Protein AF-0000000075392741 (afdb_homodimer)

Nearest PDB structures (foldseek):
  7nli-assembly1_B  TM=8.226E-01  e=7.910E-03  Saccharomyces cerevisiae
  7nlg-assembly2_C-2  TM=8.269E-01  e=1.274E-02  Saccharomyces cerevisiae
  8rb3-assembly1_A  TM=7.320E-01  e=4.200E-02  Mus musculus
  8uyo-assembly1_1  TM=7.379E-01  e=6.922E-01  Homo sapiens
  8ty6-assembly1_F  TM=7.284E-01  e=4.560E-01  Human immunodeficiency virus 1

Sequence (194 aa):
MTWQMQPLNLHKEFEILRMKENEIIKGYSDKIMKLVNQLRLLEEDLSERRIVNKVLVSLPKKFEAKISSLEDSKDLSQLTIIELVNTFQAQEQRHFIMTWQMQPLNLHKEFEILRMKENEIIKGYSDKIMKLVNQLRLLEEDLSERRIVNKVLVSLPKKFEAKISSLEDSKDLSQLTIIELVNTFQAQEQRHFI

Radius of gyration: 18.11 Å; Cα contacts (8 Å, |Δi|>4): 146; chains: 2; bounding box: 30×62×47 Å

Secondary structure (DSSP, 8-state):
-TTTHHHHHHHHHHHH----TT--HHHHHHHHHHHHHHHHHTT----HHHHHHHHHHHS-GGGHHHHHHHHHHS-GGG--HHHHHHHHHHHHHHH--/-TTTHHHHHHHHHHHH----TT--HHHHHHHHHHHHHHHHHTT----HHHHHHHHHHHS-GGGHHHHHHHHHHS-GGG--HHHHHHHHHHHHHHH--

Organism: Theobroma cacao (NCBI:txid3641)

pLDDT: mean 89.0, std 12.39, range [34.84, 98.0]

Foldseek 3Di:
DCVVVVLVVLVVCLQVQADDPPDALVVSLVVNVVSQVVNVVVVDHDDQLNSLVSHLVRYDPVCVVVSVVCVVPDDSNPDGPVNVSVSRNVVVVVVVD/DCVVVVLVVLVVCLVVQADDPPDALVVSLVVNVVSQVVNVVVVDHDDQLNSLVSSLVRYDPVCVVVSVVCVVPDDSNPDGPVNVSVSRNVVVVVVVD

Solvent-accessible surface area (backbone atoms only — not comparable to full-atom values): 11231 Å² total; per-residue (Å²): 127,71,64,57,60,45,59,56,51,50,50,39,50,60,59,68,52,61,51,56,88,87,55,54,62,66,62,48,50,50,54,51,49,51,53,50,52,56,40,39,74,72,71,40,85,76,51,56,49,57,52,38,50,52,52,65,62,24,52,48,74,90,46,46,68,59,52,53,51,46,50,69,74,39,68,66,81,73,43,42,55,68,59,50,49,52,54,53,43,56,52,54,58,53,67,74,95,128,73,63,55,60,47,57,54,51,49,51,37,49,60,58,66,53,61,51,56,87,88,54,54,63,67,62,49,50,49,55,53,48,52,52,50,51,56,41,39,74,71,72,40,86,76,52,56,51,56,54,39,50,50,53,65,63,23,52,50,75,91,47,47,69,57,51,53,50,45,50,70,74,39,66,66,81,73,45,44,56,67,59,51,49,50,55,53,44,56,51,54,58,53,68,75,95

InterPro domains:
  IPR061502 Copia/RE1/RE2-like, N-terminal domain [PF14223] (6-94)

Structure (mmCIF, N/CA/C/O backbone):
data_AF-0000000075392741-model_v1
#
loop_
_entity.id
_entity.type
_entity.pdbx_description
1 polymer 'Uncharacterized protein'
#
loop_
_atom_site.group_PDB
_atom_site.id
_atom_site.type_symbol
_atom_site.label_atom_id
_atom_site.label_alt_id
_atom_site.label_comp_id
_atom_site.label_asym_id
_atom_site.label_entity_id
_atom_site.label_seq_id
_atom_site.pdbx_PDB_ins_code
_atom_site.Cartn_x
_atom_site.Cartn_y
_atom_site.Cartn_z
_atom_site.occupancy
_atom_site.B_iso_or_equiv
_atom_site.auth_seq_id
_atom_site.auth_comp_id
_atom_site.auth_asym_id
_atom_site.auth_atom_id
_atom_site.pdbx_PDB_model_num
ATOM 1 N N . MET A 1 1 ? -4.18 6.77 24.875 1 34.91 1 MET A N 1
ATOM 2 C CA . MET A 1 1 ? -3.48 7.754 24.062 1 34.91 1 MET A CA 1
ATOM 3 C C . MET A 1 1 ? -2.881 7.098 22.812 1 34.91 1 MET A C 1
ATOM 5 O O . MET A 1 1 ? -2.943 7.656 21.719 1 34.91 1 MET A O 1
ATOM 9 N N . THR A 1 2 ? -1.991 5.957 22.984 1 44.03 2 THR A N 1
ATOM 10 C CA . THR A 1 2 ? -0.989 5.277 22.172 1 44.03 2 THR A CA 1
ATOM 11 C C . THR A 1 2 ? -1.652 4.477 21.047 1 44.03 2 THR A C 1
ATOM 13 O O . THR A 1 2 ? -0.971 3.814 20.266 1 44.03 2 THR A O 1
ATOM 16 N N . TRP A 1 3 ? -2.926 4.375 21.359 1 45.44 3 TRP A N 1
ATOM 17 C CA . TRP A 1 3 ? -3.656 3.393 20.578 1 45.44 3 TRP A CA 1
ATOM 18 C C . TRP A 1 3 ? -3.709 3.809 19.109 1 45.44 3 TRP A C 1
ATOM 20 O O . TRP A 1 3 ? -3.568 2.971 18.219 1 45.44 3 TRP A O 1
ATOM 30 N N . GLN A 1 4 ? -3.887 5.18 18.906 1 53.72 4 GLN A N 1
ATOM 31 C CA . GLN A 1 4 ? -4.164 5.738 17.578 1 53.72 4 GLN A CA 1
ATOM 32 C C . GLN A 1 4 ? -2.963 5.574 16.656 1 53.72 4 GLN A C 1
ATOM 34 O O . GLN A 1 4 ? -3.127 5.352 15.453 1 53.72 4 GLN A O 1
ATOM 39 N N . MET A 1 5 ? -1.708 5.574 17.266 1 58.19 5 MET A N 1
ATOM 40 C CA . MET A 1 5 ? -0.459 5.422 16.531 1 58.19 5 MET A CA 1
ATOM 41 C C . MET A 1 5 ? -0.302 3.992 16.016 1 58.19 5 MET A C 1
ATOM 43 O O . MET A 1 5 ? 0.341 3.764 14.984 1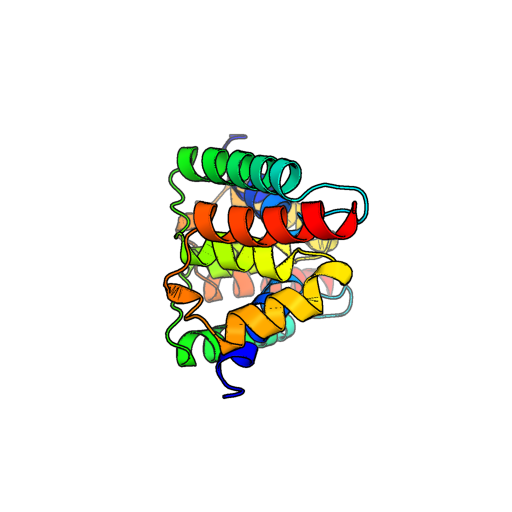 58.19 5 MET A O 1
ATOM 47 N N . GLN A 1 6 ? -1.239 3.229 16.578 1 76.56 6 GLN A N 1
ATOM 48 C CA . GLN A 1 6 ? -0.994 1.816 16.297 1 76.56 6 GLN A CA 1
ATOM 49 C C . GLN A 1 6 ? -1.58 1.409 14.953 1 76.56 6 GLN A C 1
ATOM 51 O O . GLN A 1 6 ? -0.929 0.711 14.172 1 76.56 6 GLN A O 1
ATOM 56 N N . PRO A 1 7 ? -2.705 2.115 14.68 1 83.06 7 PRO A N 1
ATOM 57 C CA . PRO A 1 7 ? -3.283 1.701 13.398 1 83.06 7 PRO A CA 1
ATOM 58 C C . PRO A 1 7 ? -2.48 2.201 12.203 1 83.06 7 PRO A C 1
ATOM 60 O O . PRO A 1 7 ? -2.256 1.451 11.25 1 83.06 7 PRO A O 1
ATOM 63 N N . LEU A 1 8 ? -1.938 3.418 12.375 1 88.56 8 LEU A N 1
ATOM 64 C CA . LEU A 1 8 ? -1.169 3.98 11.273 1 88.56 8 LEU A CA 1
ATOM 65 C C . LEU A 1 8 ? 0.141 3.225 11.078 1 88.56 8 LEU A C 1
ATOM 67 O O . LEU A 1 8 ? 0.605 3.053 9.953 1 88.56 8 LEU A O 1
ATOM 71 N N . ASN A 1 9 ? 0.732 2.803 12.164 1 90.81 9 ASN A N 1
ATOM 72 C CA . ASN A 1 9 ? 1.967 2.029 12.086 1 90.81 9 ASN A CA 1
ATOM 73 C C . ASN A 1 9 ? 1.749 0.693 11.383 1 90.81 9 ASN A C 1
ATOM 75 O O . ASN A 1 9 ? 2.605 0.243 10.617 1 90.81 9 ASN A O 1
ATOM 79 N N . LEU A 1 10 ? 0.637 0.101 11.641 1 92.19 10 LEU A N 1
ATOM 80 C CA . LEU A 1 10 ? 0.312 -1.16 10.977 1 92.19 10 LEU A CA 1
ATOM 81 C C . LEU A 1 10 ? 0.084 -0.952 9.484 1 92.19 10 LEU A C 1
ATOM 83 O O . LEU A 1 10 ? 0.49 -1.782 8.672 1 92.19 10 LEU A O 1
ATOM 87 N N . HIS A 1 11 ? -0.513 0.184 9.109 1 91.38 11 HIS A N 1
ATOM 88 C CA . HIS A 1 11 ? -0.707 0.514 7.699 1 91.38 11 HIS A CA 1
ATOM 89 C C . HIS A 1 11 ? 0.628 0.745 7 1 91.38 11 HIS A C 1
ATOM 91 O O . HIS A 1 11 ? 0.825 0.3 5.867 1 91.38 11 HIS A O 1
ATOM 97 N N . LYS A 1 12 ? 1.504 1.386 7.746 1 92.75 12 LYS A N 1
ATOM 98 C CA . LYS A 1 12 ? 2.842 1.608 7.207 1 92.75 12 LYS A CA 1
ATOM 99 C C . LYS A 1 12 ? 3.564 0.286 6.969 1 92.75 12 LYS A C 1
ATOM 101 O O . LYS A 1 12 ? 4.172 0.087 5.914 1 92.75 12 LYS A O 1
ATOM 106 N N . GLU A 1 13 ? 3.488 -0.578 7.91 1 94.25 13 GLU A N 1
ATOM 107 C CA . GLU A 1 13 ? 4.129 -1.886 7.789 1 94.25 13 GLU A CA 1
ATOM 108 C C . GLU A 1 13 ? 3.539 -2.686 6.633 1 94.25 13 GLU A C 1
ATOM 110 O O . GLU A 1 13 ? 4.273 -3.328 5.879 1 94.25 13 GLU A O 1
ATOM 115 N N . PHE A 1 14 ? 2.244 -2.621 6.512 1 94.19 14 PHE A N 1
ATOM 116 C CA . PHE A 1 14 ? 1.554 -3.316 5.43 1 94.19 14 PHE A CA 1
ATOM 117 C C . PHE A 1 14 ? 2.002 -2.787 4.074 1 94.19 14 PHE A C 1
ATOM 119 O O . PHE A 1 14 ? 2.279 -3.564 3.158 1 94.19 14 PHE A O 1
ATOM 126 N N . GLU A 1 15 ? 2.141 -1.536 3.971 1 91.81 15 GLU A N 1
ATOM 127 C CA . GLU A 1 15 ? 2.48 -0.891 2.705 1 91.81 15 GLU A CA 1
ATOM 128 C C . GLU A 1 15 ? 3.912 -1.212 2.289 1 91.81 15 GLU A C 1
ATOM 130 O O . GLU A 1 15 ? 4.184 -1.45 1.111 1 91.81 15 GLU A O 1
ATOM 135 N N . ILE A 1 16 ? 4.773 -1.218 3.27 1 93.56 16 ILE A N 1
ATOM 136 C CA . ILE A 1 16 ? 6.184 -1.32 2.912 1 93.56 16 ILE A CA 1
ATOM 137 C C . ILE A 1 16 ? 6.59 -2.789 2.832 1 93.56 16 ILE A C 1
ATOM 139 O O . ILE A 1 16 ? 7.672 -3.115 2.338 1 93.56 16 ILE A O 1
ATOM 143 N N . LEU A 1 17 ? 5.73 -3.656 3.373 1 95.69 17 LEU A N 1
ATOM 144 C CA . LEU A 1 17 ? 6.055 -5.078 3.391 1 95.69 17 LEU A CA 1
ATOM 145 C C . LEU A 1 17 ? 6.289 -5.602 1.978 1 95.69 17 LEU A C 1
ATOM 147 O O . LEU A 1 17 ? 5.488 -5.34 1.074 1 95.69 17 LEU A O 1
ATOM 151 N N . ARG A 1 18 ? 7.402 -6.281 1.753 1 96.69 18 ARG A N 1
ATOM 152 C CA . ARG A 1 18 ? 7.777 -6.918 0.495 1 96.69 18 ARG A CA 1
ATOM 153 C C . ARG A 1 18 ? 8.438 -8.273 0.743 1 96.69 18 ARG A C 1
ATOM 155 O O . ARG A 1 18 ? 9.148 -8.445 1.734 1 96.69 18 ARG A O 1
ATOM 162 N N . MET A 1 19 ? 8.312 -9.109 -0.213 1 97.5 19 MET A N 1
ATOM 163 C CA . MET A 1 19 ? 8.961 -10.414 -0.096 1 97.5 19 MET A CA 1
ATOM 164 C C . MET A 1 19 ? 10.445 -10.32 -0.455 1 97.5 19 MET A C 1
ATOM 166 O O . MET A 1 19 ? 10.805 -9.719 -1.464 1 97.5 19 MET A O 1
ATOM 170 N N . LYS A 1 20 ? 11.289 -10.969 0.372 1 96.69 20 LYS A N 1
ATOM 171 C CA . LYS A 1 20 ? 12.711 -11.078 0.05 1 96.69 20 LYS A CA 1
ATOM 172 C C . LYS A 1 20 ? 12.961 -12.188 -0.966 1 96.69 20 LYS A C 1
ATOM 174 O O . LYS A 1 20 ? 12.195 -13.148 -1.044 1 96.69 20 LYS A O 1
ATOM 179 N N . GLU A 1 21 ? 14.094 -12.023 -1.642 1 94.88 21 GLU A N 1
ATOM 180 C CA . GLU A 1 21 ? 14.445 -12.992 -2.68 1 94.88 21 GLU A CA 1
ATOM 181 C C . GLU A 1 21 ? 14.625 -14.391 -2.096 1 94.88 21 GLU A C 1
ATOM 183 O O . GLU A 1 21 ? 14.297 -15.383 -2.738 1 94.88 21 GLU A O 1
ATOM 188 N N . ASN A 1 22 ? 15.062 -14.438 -0.857 1 93.88 22 ASN A N 1
ATOM 189 C CA . ASN A 1 22 ? 15.406 -15.719 -0.248 1 93.88 22 ASN A CA 1
ATOM 190 C C . ASN A 1 22 ? 14.242 -16.281 0.572 1 93.88 22 ASN A C 1
ATOM 192 O O . ASN A 1 22 ? 14.391 -17.312 1.232 1 93.88 22 ASN A O 1
ATOM 196 N N . GLU A 1 23 ? 13.172 -15.711 0.524 1 96.25 23 GLU A N 1
ATOM 197 C CA . GLU A 1 23 ? 11.992 -16.156 1.259 1 96.25 23 GLU A CA 1
ATOM 198 C C . GLU A 1 23 ? 11.117 -17.062 0.401 1 96.25 23 GLU A C 1
ATOM 200 O O . GLU A 1 23 ? 11.18 -17.016 -0.83 1 96.25 23 GLU A O 1
ATOM 205 N N . ILE A 1 24 ? 10.43 -17.922 1.134 1 95.81 24 ILE A N 1
ATOM 206 C CA . ILE A 1 24 ? 9.453 -18.766 0.429 1 95.81 24 ILE A CA 1
ATOM 207 C C . ILE A 1 24 ? 8.062 -18.141 0.547 1 95.81 24 ILE A C 1
ATOM 209 O O . ILE A 1 24 ? 7.75 -17.5 1.549 1 95.81 24 ILE A O 1
ATOM 213 N N . ILE A 1 25 ? 7.188 -18.359 -0.328 1 97.44 25 ILE A N 1
ATOM 214 C CA . ILE A 1 25 ? 5.891 -17.703 -0.461 1 97.44 25 ILE A CA 1
ATOM 215 C C . ILE A 1 25 ? 5.039 -17.984 0.772 1 97.44 25 ILE A C 1
ATOM 217 O O . ILE A 1 25 ? 4.285 -17.125 1.228 1 97.44 25 ILE A O 1
ATOM 221 N N . LYS A 1 26 ? 5.062 -19.203 1.273 1 96.88 26 LYS A N 1
ATOM 222 C CA . LYS A 1 26 ? 4.27 -19.562 2.445 1 96.88 26 LYS A CA 1
ATOM 223 C C . LYS A 1 26 ? 4.648 -18.703 3.648 1 96.88 26 LYS A C 1
ATOM 225 O O . LYS A 1 26 ? 3.775 -18.172 4.344 1 96.88 26 LYS A O 1
ATOM 230 N N . GLY A 1 27 ? 5.922 -18.625 3.912 1 97.38 27 GLY A N 1
ATOM 231 C CA . GLY A 1 27 ? 6.383 -17.766 4.996 1 97.38 27 GLY A CA 1
ATOM 232 C C . GLY A 1 27 ? 5.98 -16.312 4.824 1 97.38 27 GLY A C 1
ATOM 233 O O . GLY A 1 27 ? 5.535 -15.672 5.777 1 97.38 27 GLY A O 1
ATOM 234 N N . TYR A 1 28 ? 6.168 -15.852 3.637 1 98 28 TYR A N 1
ATOM 235 C CA . TYR A 1 28 ? 5.809 -14.469 3.348 1 98 28 TYR A CA 1
ATOM 236 C C . TYR A 1 28 ? 4.312 -14.242 3.535 1 98 28 TYR A C 1
ATOM 238 O O . TYR A 1 28 ? 3.898 -13.234 4.102 1 98 28 TYR A O 1
ATOM 246 N N . SER A 1 29 ? 3.482 -15.18 3.004 1 98 29 SER A N 1
ATOM 247 C CA . SER A 1 29 ? 2.037 -15.078 3.172 1 98 29 SER A CA 1
ATOM 248 C C . SER A 1 29 ? 1.65 -15.062 4.648 1 98 29 SER A C 1
ATOM 250 O O . SER A 1 29 ? 0.711 -14.367 5.043 1 98 29 SER A O 1
ATOM 252 N N . ASP A 1 30 ? 2.357 -15.805 5.48 1 97.81 30 ASP A N 1
ATOM 253 C CA . ASP A 1 30 ? 2.105 -15.797 6.918 1 97.81 30 ASP A CA 1
ATOM 254 C C . ASP A 1 30 ? 2.361 -14.414 7.512 1 97.81 30 ASP A C 1
ATOM 256 O O . ASP A 1 30 ? 1.629 -13.969 8.398 1 97.81 30 ASP A O 1
ATOM 260 N N . LYS A 1 31 ? 3.406 -13.789 7.082 1 97.62 31 LYS A N 1
ATOM 261 C CA . LYS A 1 31 ? 3.725 -12.438 7.531 1 97.62 31 LYS A CA 1
ATOM 262 C C . LYS A 1 31 ? 2.613 -11.461 7.168 1 97.62 31 LYS A C 1
ATOM 264 O O . LYS A 1 31 ? 2.197 -10.648 7.996 1 97.62 31 LYS A O 1
ATOM 269 N N . ILE A 1 32 ? 2.135 -11.562 5.938 1 98 32 ILE A N 1
ATOM 270 C CA . ILE A 1 32 ? 1.061 -10.688 5.48 1 98 32 ILE A CA 1
ATOM 271 C C . ILE A 1 32 ? -0.194 -10.93 6.316 1 98 32 ILE A C 1
ATOM 273 O O . ILE A 1 32 ? -0.837 -9.977 6.77 1 98 32 ILE A O 1
ATOM 277 N N . MET A 1 33 ? -0.519 -12.141 6.527 1 97.25 33 MET A N 1
ATOM 278 C CA . MET A 1 33 ? -1.751 -12.477 7.234 1 97.25 33 MET A CA 1
ATOM 279 C C . MET A 1 33 ? -1.674 -12.055 8.695 1 97.25 33 MET A C 1
ATOM 281 O O . MET A 1 33 ? -2.682 -11.664 9.289 1 97.25 33 MET A O 1
ATOM 285 N N . LYS A 1 34 ? -0.481 -12.156 9.242 1 97.06 34 LYS A N 1
ATOM 286 C CA . LYS A 1 34 ? -0.301 -11.656 10.602 1 97.06 34 LYS A CA 1
ATOM 287 C C . LYS A 1 34 ? -0.655 -10.172 10.688 1 97.06 34 LYS A C 1
ATOM 289 O O . LYS A 1 34 ? -1.379 -9.75 11.594 1 97.06 34 LYS A O 1
ATOM 294 N N . LEU A 1 35 ? -0.153 -9.438 9.75 1 95.75 35 LEU A N 1
ATOM 295 C CA . LEU A 1 35 ? -0.443 -8.008 9.711 1 95.75 35 LEU A CA 1
ATOM 296 C C . LEU A 1 35 ? -1.923 -7.762 9.438 1 95.75 35 LEU A C 1
ATOM 298 O O . LEU A 1 35 ? -2.533 -6.883 10.047 1 95.75 35 LEU A O 1
ATOM 302 N N . VAL A 1 36 ? -2.496 -8.516 8.531 1 96 36 VAL A N 1
ATOM 303 C CA . VAL A 1 36 ? -3.908 -8.406 8.188 1 96 36 VAL A CA 1
ATOM 304 C C . VAL A 1 36 ? -4.766 -8.664 9.422 1 96 36 VAL A C 1
ATOM 306 O O . VAL A 1 36 ? -5.73 -7.945 9.688 1 96 36 VAL A O 1
ATOM 309 N N . ASN A 1 37 ? -4.43 -9.664 10.125 1 95.88 37 ASN A N 1
ATOM 310 C CA . ASN A 1 37 ? -5.168 -10 11.344 1 95.88 37 ASN A CA 1
ATOM 311 C C . ASN A 1 37 ? -5.062 -8.898 12.391 1 95.88 37 ASN A C 1
ATOM 313 O O . ASN A 1 37 ? -6.027 -8.625 13.109 1 95.88 37 ASN A O 1
ATOM 317 N N . GLN A 1 38 ? -3.91 -8.297 12.539 1 94.75 38 GLN A N 1
ATOM 318 C CA . GLN A 1 38 ? -3.742 -7.172 13.445 1 94.75 38 GLN A CA 1
ATOM 319 C C . GLN A 1 38 ? -4.602 -5.984 13.023 1 94.75 38 GLN A C 1
ATOM 321 O O . GLN A 1 38 ? -5.199 -5.309 13.867 1 94.75 38 GLN A O 1
ATOM 326 N N . LEU A 1 39 ? -4.641 -5.77 11.734 1 92.62 39 LEU A N 1
ATOM 327 C CA . LEU A 1 39 ? -5.469 -4.688 11.219 1 92.62 39 LEU A CA 1
ATOM 328 C C . LEU A 1 39 ? -6.949 -4.98 11.445 1 92.62 39 LEU A C 1
ATOM 330 O O . LEU A 1 39 ? -7.723 -4.074 11.75 1 92.62 39 LEU A O 1
ATOM 334 N N . ARG A 1 40 ? -7.344 -6.207 11.258 1 92.62 40 ARG A N 1
ATOM 335 C CA . ARG A 1 40 ? -8.727 -6.613 11.477 1 92.62 40 ARG A CA 1
ATOM 336 C C . ARG A 1 40 ? -9.133 -6.398 12.93 1 92.62 40 ARG A C 1
ATOM 338 O O . ARG A 1 40 ? -10.281 -6.039 13.219 1 92.62 40 ARG A O 1
ATOM 345 N N . LEU A 1 41 ? -8.242 -6.633 13.82 1 91 41 LEU A N 1
ATOM 346 C CA . LEU A 1 41 ? -8.5 -6.414 15.234 1 91 41 LEU A CA 1
ATOM 347 C C . LEU A 1 41 ? -8.805 -4.945 15.516 1 91 41 LEU A C 1
ATOM 349 O O . LEU A 1 41 ? -9.523 -4.625 16.469 1 91 41 LEU A O 1
ATOM 353 N N . LEU A 1 42 ? -8.266 -4.078 14.664 1 85.38 42 LEU A N 1
ATOM 354 C CA . LEU A 1 42 ? -8.508 -2.645 14.773 1 85.38 42 LEU A CA 1
ATOM 355 C C . LEU A 1 42 ? -9.742 -2.24 13.977 1 85.38 42 LEU A C 1
ATOM 357 O O . LEU A 1 42 ? -9.93 -1.06 13.672 1 85.38 42 LEU A O 1
ATOM 361 N N . GLU A 1 43 ? -10.484 -3.238 13.578 1 81.94 43 GLU A N 1
ATOM 362 C CA . GLU A 1 43 ? -11.766 -3.059 12.914 1 81.94 43 GLU A CA 1
ATOM 363 C C . GLU A 1 43 ? -11.578 -2.572 11.477 1 81.94 43 GLU A C 1
ATOM 365 O O . GLU A 1 43 ? -12.406 -1.822 10.961 1 81.94 43 GLU A O 1
ATOM 370 N N . GLU A 1 44 ? -10.461 -2.797 10.984 1 83.62 44 GLU A N 1
ATOM 371 C CA . GLU A 1 44 ? -10.234 -2.588 9.562 1 83.62 44 GLU A CA 1
ATOM 372 C C . GLU A 1 44 ? -10.406 -3.885 8.773 1 83.62 44 GLU A C 1
ATOM 374 O O . GLU A 1 44 ? -9.719 -4.875 9.039 1 83.62 44 GLU A O 1
ATOM 379 N N . ASP A 1 45 ? -11.438 -3.83 7.922 1 84.12 45 ASP A N 1
ATOM 380 C CA . ASP A 1 45 ? -11.656 -5.039 7.133 1 84.12 45 ASP A CA 1
ATOM 381 C C . ASP A 1 45 ? -11.008 -4.918 5.754 1 84.12 45 ASP A C 1
ATOM 383 O O . ASP A 1 45 ? -11.352 -4.027 4.977 1 84.12 45 ASP A O 1
ATOM 387 N N . LEU A 1 46 ? -9.992 -5.719 5.547 1 90.25 46 LEU A N 1
ATOM 388 C CA . LEU A 1 46 ? -9.344 -5.82 4.242 1 90.25 46 LEU A CA 1
ATOM 389 C C . LEU A 1 46 ? -10.016 -6.887 3.383 1 90.25 46 LEU A C 1
ATOM 391 O O . LEU A 1 46 ? -10.211 -8.023 3.83 1 90.25 46 LEU A O 1
ATOM 395 N N . SER A 1 47 ? -10.477 -6.5 2.244 1 90.62 47 SER A N 1
ATOM 396 C CA . SER A 1 47 ? -11.086 -7.465 1.334 1 90.62 47 SER A CA 1
ATOM 397 C C . SER A 1 47 ? -10.07 -8.484 0.843 1 90.62 47 SER A C 1
ATOM 399 O O . SER A 1 47 ? -8.859 -8.234 0.881 1 90.62 47 SER A O 1
ATOM 401 N N . GLU A 1 48 ? -10.586 -9.688 0.401 1 92.12 48 GLU A N 1
ATOM 402 C CA . GLU A 1 48 ? -9.734 -10.695 -0.223 1 92.12 48 GLU A CA 1
ATOM 403 C C . GLU A 1 48 ? -8.969 -10.109 -1.407 1 92.12 48 GLU A C 1
ATOM 405 O O . GLU A 1 48 ? -7.781 -10.391 -1.58 1 92.12 48 GLU A O 1
ATOM 410 N N . ARG A 1 49 ? -9.586 -9.258 -2.123 1 90.31 49 ARG A N 1
ATOM 411 C CA . ARG A 1 49 ? -8.984 -8.633 -3.297 1 90.31 49 ARG A CA 1
ATOM 412 C C . ARG A 1 49 ? -7.805 -7.746 -2.904 1 90.31 49 ARG A C 1
ATOM 414 O O . ARG A 1 49 ? -6.762 -7.766 -3.561 1 90.31 49 ARG A O 1
ATOM 421 N N . ARG A 1 50 ? -7.969 -6.996 -1.868 1 90.88 50 ARG A N 1
ATOM 422 C CA . ARG A 1 50 ? -6.91 -6.113 -1.389 1 90.88 50 ARG A CA 1
ATOM 423 C C . ARG A 1 50 ? -5.695 -6.914 -0.932 1 90.88 50 ARG A C 1
ATOM 425 O O . ARG A 1 50 ? -4.555 -6.527 -1.193 1 90.88 50 ARG A O 1
ATOM 432 N N . ILE A 1 51 ? -5.961 -7.992 -0.264 1 95.44 51 ILE A N 1
ATOM 433 C CA . ILE A 1 51 ? -4.879 -8.836 0.233 1 95.44 51 ILE A CA 1
ATOM 434 C C . ILE A 1 51 ? -4.148 -9.484 -0.941 1 95.44 51 ILE A C 1
ATOM 436 O O . ILE A 1 51 ? -2.918 -9.484 -0.993 1 95.44 51 ILE A O 1
ATOM 440 N N . VAL A 1 52 ? -4.879 -10.008 -1.913 1 95.38 52 VAL A N 1
ATOM 441 C CA . VAL A 1 52 ? -4.32 -10.648 -3.104 1 95.38 52 VAL A CA 1
ATOM 442 C C . VAL A 1 52 ? -3.471 -9.641 -3.875 1 95.38 52 VAL A C 1
ATOM 444 O O . VAL A 1 52 ? -2.336 -9.938 -4.254 1 95.38 52 VAL A O 1
ATOM 447 N N . ASN A 1 53 ? -3.992 -8.453 -4.031 1 93.19 53 ASN A N 1
ATOM 448 C CA . ASN A 1 53 ? -3.244 -7.406 -4.727 1 93.19 53 ASN A CA 1
ATOM 449 C C . ASN A 1 53 ? -1.941 -7.074 -4.004 1 93.19 53 ASN A C 1
ATOM 451 O O . ASN A 1 53 ? -0.9 -6.902 -4.641 1 93.19 53 ASN A O 1
ATOM 455 N N . LYS A 1 54 ? -2.01 -6.996 -2.711 1 95.62 54 LYS A N 1
ATOM 456 C CA . LYS A 1 54 ? -0.816 -6.723 -1.914 1 95.62 54 LYS A CA 1
ATOM 457 C C . LYS A 1 54 ? 0.259 -7.781 -2.156 1 95.62 54 LYS A C 1
ATOM 459 O O . LYS A 1 54 ? 1.433 -7.449 -2.334 1 95.62 54 LYS A O 1
ATOM 464 N N . VAL A 1 55 ? -0.158 -8.992 -2.145 1 97.12 55 VAL A N 1
ATOM 465 C CA . VAL A 1 55 ? 0.801 -10.07 -2.367 1 97.12 55 VAL A CA 1
ATOM 466 C C . VAL A 1 55 ? 1.397 -9.953 -3.768 1 97.12 55 VAL A C 1
ATOM 468 O O . VAL A 1 55 ? 2.619 -9.961 -3.932 1 97.12 55 VAL A O 1
ATOM 471 N N . LEU A 1 56 ? 0.608 -9.766 -4.766 1 95.88 56 LEU A N 1
ATOM 472 C CA . LEU A 1 56 ? 1.044 -9.727 -6.156 1 95.88 56 LEU A CA 1
ATOM 473 C C . LEU A 1 56 ? 2.014 -8.578 -6.395 1 95.88 56 LEU A C 1
ATOM 475 O O . LEU A 1 56 ? 3.014 -8.734 -7.102 1 95.88 56 LEU A O 1
ATOM 479 N N . VAL A 1 57 ? 1.812 -7.48 -5.777 1 94.81 57 VAL A N 1
ATOM 480 C CA . VAL A 1 57 ? 2.621 -6.297 -6.047 1 94.81 57 VAL A CA 1
ATOM 481 C C . VAL A 1 57 ? 3.889 -6.332 -5.195 1 94.81 57 VAL A C 1
ATOM 483 O O . VAL A 1 57 ? 4.816 -5.551 -5.422 1 94.81 57 VAL A O 1
ATOM 486 N N . SER A 1 58 ? 3.93 -7.23 -4.219 1 96.75 58 SER A N 1
ATOM 487 C CA . SER A 1 58 ? 5.055 -7.25 -3.289 1 96.75 58 SER A CA 1
ATOM 488 C C . SER A 1 58 ? 6 -8.406 -3.59 1 96.75 58 SER A C 1
ATOM 490 O O . SER A 1 58 ? 6.992 -8.602 -2.881 1 96.75 58 SER A O 1
ATOM 492 N N . LEU A 1 59 ? 5.789 -9.109 -4.625 1 96.38 59 LEU A N 1
ATOM 493 C CA . LEU A 1 59 ? 6.617 -10.258 -4.973 1 96.38 59 LEU A CA 1
ATOM 494 C C . LEU A 1 59 ? 7.836 -9.828 -5.781 1 96.38 59 LEU A C 1
ATOM 496 O O . LEU A 1 59 ? 7.758 -8.883 -6.574 1 96.38 59 LEU A O 1
ATOM 500 N N . PRO A 1 60 ? 8.938 -10.555 -5.602 1 95.88 60 PRO A N 1
ATOM 501 C CA . PRO A 1 60 ? 10.125 -10.242 -6.391 1 95.88 60 PRO A CA 1
ATOM 502 C C . PRO A 1 60 ? 9.984 -10.617 -7.863 1 95.88 60 PRO A C 1
ATOM 504 O O . PRO A 1 60 ? 8.992 -11.258 -8.242 1 95.88 60 PRO A O 1
ATOM 507 N N . LYS A 1 61 ? 10.984 -10.289 -8.641 1 94.12 61 LYS A N 1
ATOM 508 C CA . LYS A 1 61 ? 10.977 -10.391 -10.094 1 94.12 61 LYS A CA 1
ATOM 509 C C . LYS A 1 61 ? 10.844 -11.836 -10.547 1 94.12 61 LYS A C 1
ATOM 511 O O . LYS A 1 61 ? 10.273 -12.117 -11.602 1 94.12 61 LYS A O 1
ATOM 516 N N . LYS A 1 62 ? 11.344 -12.695 -9.742 1 91.44 62 LYS A N 1
ATOM 517 C CA . LYS A 1 62 ? 11.336 -14.102 -10.117 1 91.44 62 LYS A CA 1
ATOM 518 C C . LYS A 1 62 ? 9.906 -14.609 -10.312 1 91.44 62 LYS A C 1
ATOM 520 O O . LYS A 1 62 ? 9.695 -15.625 -10.977 1 91.44 62 LYS A O 1
ATOM 525 N N . PHE A 1 63 ? 8.938 -13.875 -9.805 1 93.88 63 PHE A N 1
ATOM 526 C CA . PHE A 1 63 ? 7.547 -14.305 -9.906 1 93.88 63 PHE A CA 1
ATOM 527 C C . PHE A 1 63 ? 6.836 -13.586 -11.047 1 93.88 63 PHE A C 1
ATOM 529 O O . PHE A 1 63 ? 5.664 -13.844 -11.32 1 93.88 63 PHE A O 1
ATOM 536 N N . GLU A 1 64 ? 7.473 -12.766 -11.75 1 92.69 64 GLU A N 1
ATOM 537 C CA . GLU A 1 64 ? 6.852 -11.875 -12.719 1 92.69 64 GLU A CA 1
ATOM 538 C C . GLU A 1 64 ? 6.172 -12.656 -13.836 1 92.69 64 GLU A C 1
ATOM 540 O O . GLU A 1 64 ? 5.055 -12.328 -14.242 1 92.69 64 GLU A O 1
ATOM 545 N N . ALA A 1 65 ? 6.875 -13.602 -14.391 1 92.38 65 ALA A N 1
ATOM 546 C CA . ALA A 1 65 ? 6.32 -14.406 -15.484 1 92.38 65 ALA A CA 1
ATOM 547 C C . ALA A 1 65 ? 5.047 -15.125 -15.047 1 92.38 65 ALA A C 1
ATOM 549 O O . ALA A 1 65 ? 4.062 -15.164 -15.789 1 92.38 65 ALA A O 1
ATOM 550 N N . LYS A 1 66 ? 5.086 -15.68 -13.852 1 93.31 66 LYS A N 1
ATOM 551 C CA . LYS A 1 66 ? 3.922 -16.391 -13.328 1 93.31 66 LYS A CA 1
ATOM 552 C C . LYS A 1 66 ? 2.764 -15.438 -13.07 1 93.31 66 LYS A C 1
ATOM 554 O O . LYS A 1 66 ? 1.604 -15.773 -13.305 1 93.31 66 LYS A O 1
ATOM 559 N N . ILE A 1 67 ? 3.004 -14.289 -12.539 1 93.56 67 ILE A N 1
ATOM 560 C CA . ILE A 1 67 ? 1.986 -13.266 -12.328 1 93.56 67 ILE A CA 1
ATOM 561 C C . ILE A 1 67 ? 1.341 -12.906 -13.664 1 93.56 67 ILE A C 1
ATOM 563 O O . ILE A 1 67 ? 0.114 -12.844 -13.773 1 93.56 67 ILE A O 1
ATOM 567 N N . SER A 1 68 ? 2.148 -12.734 -14.68 1 90.88 68 SER A N 1
ATOM 568 C CA . SER A 1 68 ? 1.646 -12.422 -16.016 1 90.88 68 SER A CA 1
ATOM 569 C C . SER A 1 68 ? 0.727 -13.516 -16.531 1 90.88 68 SER A C 1
ATOM 571 O O . SER A 1 68 ? -0.325 -13.234 -17.109 1 90.88 68 SER A O 1
ATOM 573 N N . SER A 1 69 ? 1.113 -14.734 -16.359 1 90.38 69 SER A N 1
ATOM 574 C CA . SER A 1 69 ? 0.312 -15.875 -16.797 1 90.38 69 SER A CA 1
ATOM 575 C C . SER A 1 69 ? -1.02 -15.93 -16.062 1 90.38 69 SER A C 1
ATOM 577 O O . SER A 1 69 ? -2.055 -16.234 -16.656 1 90.38 69 SER A O 1
ATOM 579 N N . LEU A 1 70 ? -0.986 -15.656 -14.719 1 89.5 70 LEU A N 1
ATOM 580 C CA . LEU A 1 70 ? -2.193 -15.648 -13.906 1 89.5 70 LEU A CA 1
ATOM 581 C C . LEU A 1 70 ? -3.162 -14.57 -14.383 1 89.5 70 LEU A C 1
ATOM 583 O O . LEU A 1 70 ? -4.371 -14.797 -14.445 1 89.5 70 LEU A O 1
ATOM 587 N N . GLU A 1 71 ? -2.732 -13.461 -14.68 1 84.56 71 GLU A N 1
ATOM 588 C CA . GLU A 1 71 ? -3.537 -12.344 -15.18 1 84.56 71 GLU A CA 1
ATOM 589 C C . GLU A 1 71 ? -4.234 -12.711 -16.484 1 84.56 71 GLU A C 1
ATOM 591 O O . GLU A 1 71 ? -5.371 -12.289 -16.719 1 84.56 71 GLU A O 1
ATOM 596 N N . ASP A 1 72 ? -3.549 -13.469 -17.281 1 84.56 72 ASP A N 1
ATOM 597 C CA . ASP A 1 72 ? -4.078 -13.852 -18.578 1 84.56 72 ASP A CA 1
ATOM 598 C C . ASP A 1 72 ? -5.133 -14.945 -18.453 1 84.56 72 ASP A C 1
ATOM 600 O O . ASP A 1 72 ? -6.059 -15.031 -19.266 1 84.56 72 ASP A O 1
ATOM 604 N N . SER A 1 73 ? -5.016 -15.758 -17.469 1 79.5 73 SER A N 1
ATOM 605 C CA . SER A 1 73 ? -5.805 -16.984 -17.406 1 79.5 73 SER A CA 1
ATOM 606 C C . SER A 1 73 ? -6.992 -16.828 -16.453 1 79.5 73 SER A C 1
ATOM 608 O O . SER A 1 73 ? -8 -17.516 -16.594 1 79.5 73 SER A O 1
ATOM 610 N N . LYS A 1 74 ? -6.73 -16.109 -15.406 1 74.94 74 LYS A N 1
ATOM 611 C CA . LYS A 1 74 ? -7.75 -16.047 -14.359 1 74.94 74 LYS A CA 1
ATOM 612 C C . LYS A 1 74 ? -8.141 -14.609 -14.062 1 74.94 74 LYS A C 1
ATOM 614 O O . LYS A 1 74 ? -7.355 -13.688 -14.273 1 74.94 74 LYS A O 1
ATOM 619 N N . ASP A 1 75 ? -9.383 -14.578 -13.727 1 79.81 75 ASP A N 1
ATOM 620 C CA . ASP A 1 75 ? -9.836 -13.32 -13.133 1 79.81 75 ASP A CA 1
ATOM 621 C C . ASP A 1 75 ? -9.281 -13.141 -11.727 1 79.81 75 ASP A C 1
ATOM 623 O O . ASP A 1 75 ? -9.719 -13.805 -10.781 1 79.81 75 ASP A O 1
ATOM 627 N N . LEU A 1 76 ? -8.367 -12.344 -11.531 1 83 76 LEU A N 1
ATOM 628 C CA . LEU A 1 76 ? -7.684 -12.109 -10.258 1 83 76 LEU A CA 1
ATOM 629 C C . LEU A 1 76 ? -8.68 -11.688 -9.18 1 83 76 LEU A C 1
ATOM 631 O O . LEU A 1 76 ? -8.398 -11.82 -7.988 1 83 76 LEU A O 1
ATOM 635 N N . SER A 1 77 ? -9.797 -11.148 -9.648 1 80.69 77 SER A N 1
ATOM 636 C CA . SER A 1 77 ? -10.773 -10.633 -8.688 1 80.69 77 SER A CA 1
ATOM 637 C C . SER A 1 77 ? -11.445 -11.766 -7.922 1 80.69 77 SER A C 1
ATOM 639 O O . SER A 1 77 ? -12.047 -11.539 -6.871 1 80.69 77 SER A O 1
ATOM 641 N N . GLN A 1 78 ? -11.273 -12.938 -8.391 1 86.19 78 GLN A N 1
ATOM 642 C CA . GLN A 1 78 ? -11.945 -14.078 -7.762 1 86.19 78 GLN A CA 1
ATOM 643 C C . GLN A 1 78 ? -10.945 -14.961 -7.02 1 86.19 78 GLN A C 1
ATOM 645 O O . GLN A 1 78 ? -11.336 -15.922 -6.355 1 86.19 78 GLN A O 1
ATOM 650 N N . LEU A 1 79 ? -9.734 -14.562 -7.055 1 90.94 79 LEU A N 1
ATOM 651 C CA . LEU A 1 79 ? -8.695 -15.367 -6.43 1 90.94 79 LEU A CA 1
ATOM 652 C C . LEU A 1 79 ? -8.641 -15.109 -4.926 1 90.94 79 LEU A C 1
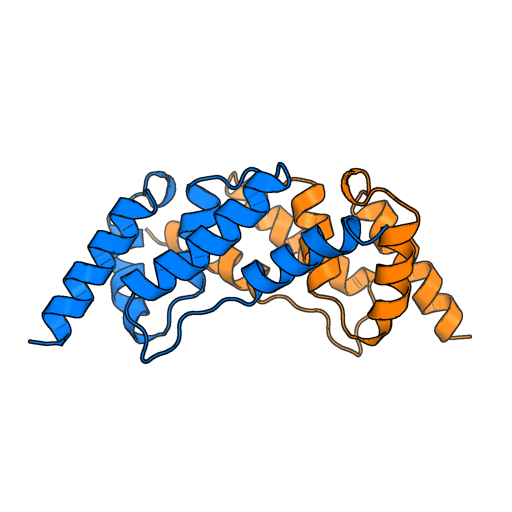ATOM 654 O O . LEU A 1 79 ? -8.758 -13.969 -4.484 1 90.94 79 LEU A O 1
ATOM 658 N N . THR A 1 80 ? -8.562 -16.234 -4.195 1 94.75 80 THR A N 1
ATOM 659 C CA . THR A 1 80 ? -8.344 -16.109 -2.76 1 94.75 80 THR A CA 1
ATOM 660 C C . THR A 1 80 ? -6.855 -16.156 -2.43 1 94.75 80 THR A C 1
ATOM 662 O O . THR A 1 80 ? -6.051 -16.609 -3.24 1 94.75 80 THR A O 1
ATOM 665 N N . ILE A 1 81 ? -6.547 -15.695 -1.278 1 96.38 81 ILE A N 1
ATOM 666 C CA . ILE A 1 81 ? -5.16 -15.703 -0.836 1 96.38 81 ILE A CA 1
ATOM 667 C C . ILE A 1 81 ? -4.656 -17.141 -0.759 1 96.38 81 ILE A C 1
ATOM 669 O O . ILE A 1 81 ? -3.504 -17.422 -1.1 1 96.38 81 ILE A O 1
ATOM 673 N N . ILE A 1 82 ? -5.504 -18.047 -0.331 1 96.56 82 ILE A N 1
ATOM 674 C CA . ILE A 1 82 ? -5.121 -19.453 -0.219 1 96.56 82 ILE A CA 1
ATOM 675 C C . ILE A 1 82 ? -4.801 -20.016 -1.604 1 96.56 82 ILE A C 1
ATOM 677 O O . ILE A 1 82 ? -3.766 -20.656 -1.796 1 96.56 82 ILE A O 1
ATOM 681 N N . GLU A 1 83 ? -5.648 -19.75 -2.592 1 95.56 83 GLU A N 1
ATOM 682 C CA . GLU A 1 83 ? -5.426 -20.203 -3.961 1 95.56 83 GLU A CA 1
ATOM 683 C C . GLU A 1 83 ? -4.145 -19.625 -4.539 1 95.56 83 GLU A C 1
ATOM 685 O O . GLU A 1 83 ? -3.381 -20.312 -5.211 1 95.56 83 GLU A O 1
ATOM 690 N N . LEU A 1 84 ? -3.932 -18.344 -4.27 1 96.75 84 LEU A N 1
ATOM 691 C CA . LEU A 1 84 ? -2.756 -17.641 -4.777 1 96.75 84 LEU A CA 1
ATOM 692 C C . LEU A 1 84 ? -1.476 -18.25 -4.219 1 96.75 84 LEU A C 1
ATOM 694 O O . LEU A 1 84 ? -0.545 -18.547 -4.969 1 96.75 84 LEU A O 1
ATOM 698 N N . VAL A 1 85 ? -1.427 -18.438 -2.947 1 96.81 85 VAL A N 1
ATOM 699 C CA . VAL A 1 85 ? -0.264 -19 -2.27 1 96.81 85 VAL A CA 1
ATOM 700 C C . VAL A 1 85 ? 0.021 -20.406 -2.809 1 96.81 85 VAL A C 1
ATOM 702 O O . VAL A 1 85 ? 1.172 -20.734 -3.092 1 96.81 85 VAL A O 1
ATOM 705 N N . ASN A 1 86 ? -1.019 -21.156 -2.971 1 96.31 86 ASN A N 1
ATOM 706 C CA . ASN A 1 86 ? -0.849 -22.5 -3.508 1 96.31 86 ASN A CA 1
ATOM 707 C C . ASN A 1 86 ? -0.26 -22.469 -4.914 1 96.31 86 ASN A C 1
ATOM 709 O O . ASN A 1 86 ? 0.574 -23.312 -5.262 1 96.31 86 ASN A O 1
ATOM 713 N N . THR A 1 87 ? -0.7 -21.562 -5.676 1 94.94 87 THR A N 1
ATOM 714 C CA . THR A 1 87 ? -0.213 -21.406 -7.043 1 94.94 87 THR A CA 1
ATOM 715 C C . THR A 1 87 ? 1.288 -21.141 -7.055 1 94.94 87 THR A C 1
ATOM 717 O O . THR A 1 87 ? 2.039 -21.797 -7.77 1 94.94 87 THR A O 1
ATOM 720 N N . PHE A 1 88 ? 1.751 -20.188 -6.215 1 96.06 88 PHE A N 1
ATOM 721 C CA . PHE A 1 88 ? 3.156 -19.797 -6.215 1 96.06 88 PHE A CA 1
ATOM 722 C C . PHE A 1 88 ? 4.008 -20.844 -5.504 1 96.06 88 PHE A C 1
ATOM 724 O O . PHE A 1 88 ? 5.168 -21.062 -5.855 1 96.06 88 PHE A O 1
ATOM 731 N N . GLN A 1 89 ? 3.402 -21.531 -4.527 1 95.38 89 GLN A N 1
ATOM 732 C CA . GLN A 1 89 ? 4.113 -22.609 -3.846 1 95.38 89 GLN A CA 1
ATOM 733 C C . GLN A 1 89 ? 4.438 -23.75 -4.805 1 95.38 89 GLN A C 1
ATOM 735 O O . GLN A 1 89 ? 5.527 -24.328 -4.75 1 95.38 89 GLN A O 1
ATOM 740 N N . ALA A 1 90 ? 3.457 -24.125 -5.613 1 93.38 90 ALA A N 1
ATOM 741 C CA . ALA A 1 90 ? 3.678 -25.156 -6.629 1 93.38 90 ALA A CA 1
ATOM 742 C C . ALA A 1 90 ? 4.828 -24.766 -7.555 1 93.38 90 ALA A C 1
ATOM 744 O O . ALA A 1 90 ? 5.652 -25.609 -7.918 1 93.38 90 ALA A O 1
ATOM 745 N N . GLN A 1 91 ? 4.887 -23.516 -7.906 1 90.69 91 GLN A N 1
ATOM 746 C CA . GLN A 1 91 ? 5.961 -23.031 -8.758 1 90.69 91 GLN A CA 1
ATOM 747 C C . GLN A 1 91 ? 7.309 -23.094 -8.047 1 90.69 91 GLN A C 1
ATOM 749 O O . GLN A 1 91 ? 8.32 -23.453 -8.648 1 90.69 91 GLN A O 1
ATOM 754 N N . GLU A 1 92 ? 7.383 -22.719 -6.793 1 91.44 92 GLU A N 1
ATOM 755 C CA . GLU A 1 92 ? 8.602 -22.75 -5.988 1 91.44 92 GLU A CA 1
ATOM 756 C C . GLU A 1 92 ? 9.141 -24.172 -5.871 1 91.44 92 GLU A C 1
ATOM 758 O O . GLU A 1 92 ? 10.352 -24.391 -5.848 1 91.44 92 GLU A O 1
ATOM 763 N N . GLN A 1 93 ? 8.266 -25.078 -5.727 1 88.75 93 GLN A N 1
ATOM 764 C CA . GLN A 1 93 ? 8.656 -26.484 -5.59 1 88.75 93 GLN A CA 1
ATOM 765 C C . GLN A 1 93 ? 9.219 -27.016 -6.902 1 88.75 93 GLN A C 1
ATOM 767 O O . GLN A 1 93 ? 10.062 -27.922 -6.898 1 88.75 9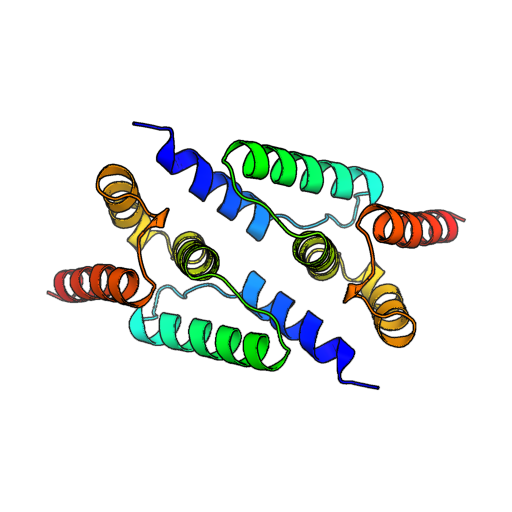3 GLN A O 1
ATOM 772 N N . ARG A 1 94 ? 8.758 -26.516 -8.016 1 84.31 94 ARG A N 1
ATOM 773 C CA . ARG A 1 94 ? 9.234 -26.953 -9.32 1 84.31 94 ARG A CA 1
ATOM 774 C C . ARG A 1 94 ? 10.641 -26.422 -9.594 1 84.31 94 ARG A C 1
ATOM 776 O O . ARG A 1 94 ? 11.43 -27.062 -10.281 1 84.31 94 ARG A O 1
ATOM 783 N N . HIS A 1 95 ? 10.891 -25.172 -9.102 1 73.75 95 HIS A N 1
ATOM 784 C CA . HIS A 1 95 ? 12.211 -24.594 -9.336 1 73.75 95 HIS A CA 1
ATOM 785 C C . HIS A 1 95 ? 13.273 -25.281 -8.477 1 73.75 95 HIS A C 1
ATOM 787 O O . HIS A 1 95 ? 14.461 -25.266 -8.82 1 73.75 95 HIS A O 1
ATOM 793 N N . PHE A 1 96 ? 12.914 -25.844 -7.371 1 62.19 96 PHE A N 1
ATOM 794 C CA . PHE A 1 96 ? 13.859 -26.594 -6.57 1 62.19 96 PHE A CA 1
ATOM 795 C C . PHE A 1 96 ? 14.195 -27.922 -7.242 1 62.19 96 PHE A C 1
ATOM 797 O O . PHE A 1 96 ? 15.25 -28.5 -6.992 1 62.19 96 PHE A O 1
ATOM 804 N N . ILE A 1 97 ? 13.406 -28.234 -8.195 1 49.12 97 ILE A N 1
ATOM 805 C CA . ILE A 1 97 ? 13.789 -29.5 -8.836 1 49.12 97 ILE A CA 1
ATOM 806 C C . ILE A 1 97 ? 14.672 -29.203 -10.047 1 49.12 97 ILE A C 1
ATOM 808 O O . ILE A 1 97 ? 14.367 -28.312 -10.852 1 49.12 97 ILE A O 1
ATOM 812 N N . MET B 1 1 ? -7.168 -8.25 -23.922 1 34.84 1 MET B N 1
ATOM 813 C CA . MET B 1 1 ? -6.23 -9.078 -23.172 1 34.84 1 MET B CA 1
ATOM 814 C C . MET B 1 1 ? -5.566 -8.281 -22.047 1 34.84 1 MET B C 1
ATOM 816 O O . MET B 1 1 ? -5.348 -8.797 -20.953 1 34.84 1 MET B O 1
ATOM 820 N N . THR B 1 2 ? -4.977 -6.961 -22.344 1 44.84 2 THR B N 1
ATOM 821 C CA . THR B 1 2 ? -3.979 -6.094 -21.734 1 44.84 2 THR B CA 1
ATOM 822 C C . THR B 1 2 ? -4.543 -5.406 -20.484 1 44.84 2 THR B C 1
ATOM 824 O O . THR B 1 2 ? -3.877 -4.566 -19.875 1 44.84 2 THR B O 1
ATOM 827 N N . TRP B 1 3 ? -5.836 -5.559 -20.516 1 46.81 3 TRP B N 1
ATOM 828 C CA . TRP B 1 3 ? -6.582 -4.734 -19.578 1 46.81 3 TRP B CA 1
ATOM 829 C C . TRP B 1 3 ? -6.242 -5.113 -18.141 1 46.81 3 TRP B C 1
ATOM 831 O O . TRP B 1 3 ? -6.117 -4.242 -17.266 1 46.81 3 TRP B O 1
ATOM 841 N N . GLN B 1 4 ? -6.078 -6.473 -17.938 1 54.25 4 GLN B N 1
ATOM 842 C CA . GLN B 1 4 ? -5.938 -7.027 -16.594 1 54.25 4 GLN B CA 1
ATOM 843 C C . GLN B 1 4 ? -4.633 -6.578 -15.953 1 54.25 4 GLN B C 1
ATOM 845 O O . GLN B 1 4 ? -4.582 -6.355 -14.742 1 54.25 4 GLN B O 1
ATOM 850 N N . MET B 1 5 ? -3.57 -6.305 -16.812 1 59.22 5 MET B N 1
ATOM 851 C CA . MET B 1 5 ? -2.268 -5.832 -16.359 1 59.22 5 MET B CA 1
ATOM 852 C C . MET B 1 5 ? -2.348 -4.383 -15.898 1 59.22 5 MET B C 1
ATOM 854 O O . MET B 1 5 ? -1.575 -3.959 -15.031 1 59.22 5 MET B O 1
ATOM 858 N N . GLN B 1 6 ? -3.539 -3.924 -16.25 1 78.31 6 GLN B N 1
ATOM 859 C CA . GLN B 1 6 ? -3.598 -2.488 -16 1 78.31 6 GLN B CA 1
ATOM 860 C C . GLN B 1 6 ? -3.998 -2.203 -14.555 1 78.31 6 GLN B C 1
ATOM 862 O O . GLN B 1 6 ? -3.4 -1.351 -13.891 1 78.31 6 GLN B O 1
ATOM 867 N N . PRO B 1 7 ? -4.859 -3.16 -14.094 1 83.19 7 PRO B N 1
ATOM 868 C CA . PRO B 1 7 ? -5.266 -2.875 -12.719 1 83.19 7 PRO B CA 1
ATOM 869 C C . PRO B 1 7 ? -4.152 -3.145 -11.703 1 83.19 7 PRO B C 1
ATOM 871 O O . PRO B 1 7 ? -3.932 -2.342 -10.797 1 83.19 7 PRO B O 1
ATOM 874 N N . LEU B 1 8 ? -3.375 -4.195 -12.016 1 88.69 8 LEU B N 1
ATOM 875 C CA . LEU B 1 8 ? -2.297 -4.535 -11.094 1 88.69 8 LEU B CA 1
ATOM 876 C C . LEU B 1 8 ? -1.192 -3.484 -11.141 1 88.69 8 LEU B C 1
ATOM 878 O O . LEU B 1 8 ? -0.572 -3.186 -10.117 1 88.69 8 LEU B O 1
ATOM 882 N N . ASN B 1 9 ? -0.947 -2.959 -12.32 1 90.88 9 ASN B N 1
ATOM 883 C CA . ASN B 1 9 ? 0.056 -1.908 -12.461 1 90.88 9 ASN B CA 1
ATOM 884 C C . ASN B 1 9 ? -0.335 -0.651 -11.688 1 90.88 9 ASN B C 1
ATOM 886 O O . ASN B 1 9 ? 0.519 0.009 -11.094 1 90.88 9 ASN B O 1
ATOM 890 N N . LEU B 1 10 ? -1.591 -0.346 -11.703 1 92.31 10 LEU B N 1
ATOM 891 C CA . LEU B 1 10 ? -2.074 0.812 -10.953 1 92.31 10 LEU B CA 1
ATOM 892 C C . LEU B 1 10 ? -1.948 0.586 -9.453 1 92.31 10 LEU B C 1
ATOM 894 O O . LEU B 1 10 ? -1.597 1.505 -8.711 1 92.31 10 LEU B O 1
ATOM 898 N N . HIS B 1 11 ? -2.176 -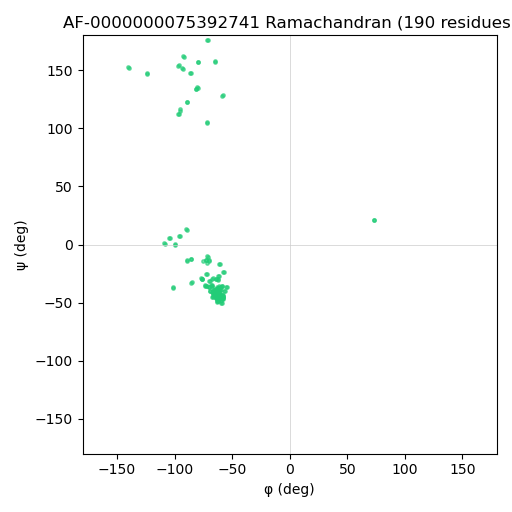0.649 -9 1 91.44 11 HIS B N 1
ATOM 899 C CA . HIS B 1 11 ? -2.01 -0.985 -7.59 1 91.44 11 HIS B CA 1
ATOM 900 C C . HIS B 1 11 ? -0.549 -0.875 -7.164 1 91.44 11 HIS B C 1
ATOM 902 O O . HIS B 1 11 ? -0.249 -0.368 -6.082 1 91.44 11 HIS B O 1
ATOM 908 N N . LYS B 1 12 ? 0.293 -1.305 -8.086 1 92.75 12 LYS B N 1
ATOM 909 C CA . LYS B 1 12 ? 1.724 -1.191 -7.816 1 92.75 12 LYS B CA 1
ATOM 910 C C . LYS B 1 12 ? 2.146 0.269 -7.691 1 92.75 12 LYS B C 1
ATOM 912 O O . LYS B 1 12 ? 2.885 0.631 -6.773 1 92.75 12 LYS B O 1
ATOM 917 N N . GLU B 1 13 ? 1.689 1.079 -8.578 1 94.31 13 GLU B N 1
ATOM 918 C CA . GLU B 1 13 ? 2.01 2.504 -8.562 1 94.31 13 GLU B CA 1
ATOM 919 C C . GLU B 1 13 ? 1.484 3.166 -7.289 1 94.31 13 GLU B C 1
ATOM 921 O O . GLU B 1 13 ? 2.176 3.984 -6.68 1 94.31 13 GLU B O 1
ATOM 926 N N . PHE B 1 14 ? 0.294 2.781 -6.91 1 94.12 14 PHE B N 1
ATOM 927 C CA . PHE B 1 14 ? -0.317 3.318 -5.699 1 94.12 14 PHE B CA 1
ATOM 928 C C . PHE B 1 14 ? 0.499 2.945 -4.469 1 94.12 14 PHE B C 1
ATOM 930 O O . PHE B 1 14 ? 0.756 3.789 -3.607 1 94.12 14 PHE B O 1
ATOM 937 N N . GLU B 1 15 ? 0.942 1.781 -4.43 1 91.75 15 GLU B N 1
ATOM 938 C CA . GLU B 1 15 ? 1.663 1.267 -3.27 1 91.75 15 GLU B CA 1
ATOM 939 C C . GLU B 1 15 ? 3.031 1.931 -3.131 1 91.75 15 GLU B C 1
ATOM 941 O O . GLU B 1 15 ? 3.461 2.254 -2.021 1 91.75 15 GLU B O 1
ATOM 946 N N . ILE B 1 16 ? 3.656 2.119 -4.258 1 93.56 16 ILE B N 1
ATOM 947 C CA . ILE B 1 16 ? 5.043 2.562 -4.176 1 93.56 16 ILE B CA 1
ATOM 948 C C . ILE B 1 16 ? 5.094 4.09 -4.145 1 93.56 16 ILE B C 1
ATOM 950 O O . ILE B 1 16 ? 6.141 4.676 -3.857 1 93.56 16 ILE B O 1
ATOM 954 N N . LEU B 1 17 ? 3.959 4.715 -4.473 1 95.75 17 LEU B N 1
ATOM 955 C CA . LEU B 1 17 ? 3.922 6.172 -4.52 1 95.75 17 LEU B CA 1
ATOM 956 C C . LEU B 1 17 ? 4.293 6.77 -3.17 1 95.75 17 LEU B C 1
ATOM 958 O O . LEU B 1 17 ? 3.775 6.348 -2.133 1 95.75 17 LEU B O 1
ATOM 962 N N . ARG B 1 18 ? 5.254 7.703 -3.148 1 96.69 18 ARG B N 1
ATOM 963 C CA . ARG B 1 18 ? 5.703 8.445 -1.975 1 96.69 18 ARG B CA 1
ATOM 964 C C . ARG B 1 18 ? 5.957 9.914 -2.318 1 96.69 18 ARG B C 1
ATOM 966 O O . ARG B 1 18 ? 6.414 10.227 -3.418 1 96.69 18 ARG B O 1
ATOM 973 N N . MET B 1 19 ? 5.801 10.719 -1.337 1 97.5 19 MET B N 1
ATOM 974 C CA . MET B 1 19 ? 6.082 12.133 -1.551 1 97.5 19 MET B CA 1
ATOM 975 C C . MET B 1 19 ? 7.582 12.406 -1.494 1 97.5 19 MET B C 1
ATOM 977 O O . MET B 1 19 ? 8.273 11.922 -0.592 1 97.5 19 MET B O 1
ATOM 981 N N . LYS B 1 20 ? 8.07 13.203 -2.459 1 96.75 20 LYS B N 1
ATOM 982 C CA . LYS B 1 20 ? 9.453 13.648 -2.424 1 96.75 20 LYS B CA 1
ATOM 983 C C . LYS B 1 20 ? 9.633 14.812 -1.449 1 96.75 20 LYS B C 1
ATOM 985 O O . LYS B 1 20 ? 8.695 15.57 -1.198 1 96.75 20 LYS B O 1
ATOM 990 N N . GLU B 1 21 ? 10.891 14.938 -1.006 1 94.88 21 GLU B N 1
ATOM 991 C CA . GLU B 1 21 ? 11.195 15.977 -0.032 1 94.88 21 GLU B CA 1
ATOM 992 C C . GLU B 1 21 ? 10.93 17.359 -0.606 1 94.88 21 GLU B C 1
ATOM 994 O O . GLU B 1 21 ? 10.508 18.266 0.116 1 94.88 21 GLU B O 1
ATOM 999 N N . ASN B 1 22 ? 11.086 17.484 -1.896 1 94 22 ASN B N 1
ATOM 1000 C CA . ASN B 1 22 ? 10.992 18.797 -2.527 1 94 22 ASN B CA 1
ATOM 1001 C C . ASN B 1 22 ? 9.602 19.047 -3.096 1 94 22 ASN B C 1
ATOM 1003 O O . ASN B 1 22 ? 9.367 20.062 -3.74 1 94 22 ASN B O 1
ATOM 1007 N N . GLU B 1 23 ? 8.719 18.234 -2.865 1 96.25 23 GLU B N 1
ATOM 1008 C CA . GLU B 1 23 ? 7.348 18.359 -3.348 1 96.25 23 GLU B CA 1
ATOM 1009 C C . GLU B 1 23 ? 6.465 19.062 -2.316 1 96.25 23 GLU B C 1
ATOM 1011 O O . GLU B 1 23 ? 6.773 19.047 -1.123 1 96.25 23 GLU B O 1
ATOM 1016 N N . ILE B 1 24 ? 5.473 19.719 -2.875 1 95.88 24 ILE B N 1
ATOM 1017 C CA . ILE B 1 24 ? 4.484 20.312 -1.977 1 95.88 24 ILE B CA 1
ATOM 1018 C C . ILE B 1 24 ? 3.287 19.375 -1.837 1 95.88 24 ILE B C 1
ATOM 1020 O O . ILE B 1 24 ? 2.945 18.641 -2.771 1 95.88 24 ILE B O 1
ATOM 1024 N N . ILE B 1 25 ? 2.561 19.406 -0.803 1 97.44 25 ILE B N 1
ATOM 1025 C CA . ILE B 1 25 ? 1.511 18.469 -0.436 1 97.44 25 ILE B CA 1
ATOM 1026 C C . ILE B 1 25 ? 0.39 18.516 -1.473 1 97.44 25 ILE B C 1
ATOM 1028 O O . ILE B 1 25 ? -0.208 17.484 -1.795 1 97.44 25 ILE B O 1
ATOM 1032 N N . LYS B 1 26 ? 0.027 19.672 -1.937 1 96.88 26 LYS B N 1
ATOM 1033 C CA . LYS B 1 26 ? -1.04 19.812 -2.926 1 96.88 26 LYS B CA 1
ATOM 1034 C C . LYS B 1 26 ? -0.703 19.031 -4.199 1 96.88 26 LYS B C 1
ATOM 1036 O O . LYS B 1 26 ? -1.544 18.312 -4.73 1 96.88 26 LYS B O 1
ATOM 1041 N N . GLY B 1 27 ? 0.476 19.25 -4.703 1 97.38 27 GLY B N 1
ATOM 1042 C CA . GLY B 1 27 ? 0.913 18.516 -5.875 1 97.38 27 GLY B CA 1
ATOM 1043 C C . GLY B 1 27 ? 0.908 17.016 -5.664 1 97.38 27 GLY B C 1
ATOM 1044 O O . GLY B 1 27 ? 0.451 16.266 -6.527 1 97.38 27 GLY B O 1
ATOM 1045 N N . TYR B 1 28 ? 1.423 16.641 -4.551 1 98 28 TYR B N 1
ATOM 1046 C CA . TYR B 1 28 ? 1.464 15.211 -4.23 1 98 28 TYR B CA 1
ATOM 1047 C C . TYR B 1 28 ? 0.057 14.633 -4.133 1 98 28 TYR B C 1
ATOM 1049 O O . TYR B 1 28 ? -0.207 13.539 -4.633 1 98 28 TYR B O 1
ATOM 1057 N N . SER B 1 29 ? -0.843 15.359 -3.424 1 98 29 SER B N 1
ATOM 1058 C CA . SER B 1 29 ? -2.229 14.914 -3.311 1 98 29 SER B CA 1
ATOM 1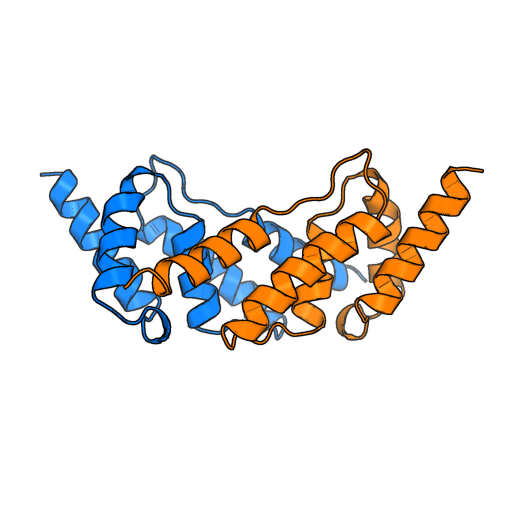059 C C . SER B 1 29 ? -2.879 14.781 -4.684 1 98 29 SER B C 1
ATOM 1061 O O . SER B 1 29 ? -3.688 13.875 -4.906 1 98 29 SER B O 1
ATOM 1063 N N . ASP B 1 30 ? -2.545 15.641 -5.621 1 97.81 30 ASP B N 1
ATOM 1064 C CA . ASP B 1 30 ? -3.061 15.539 -6.984 1 97.81 30 ASP B CA 1
ATOM 1065 C C . ASP B 1 30 ? -2.604 14.242 -7.648 1 97.81 30 ASP B C 1
ATOM 1067 O O . ASP B 1 30 ? -3.367 13.617 -8.383 1 97.81 30 ASP B O 1
ATOM 1071 N N . LYS B 1 31 ? -1.386 13.898 -7.453 1 97.69 31 LYS B N 1
ATOM 1072 C CA . LYS B 1 31 ? -0.85 12.648 -7.988 1 97.69 31 LYS B CA 1
ATOM 1073 C C . LYS B 1 31 ? -1.607 11.445 -7.438 1 97.69 31 LYS B C 1
ATOM 1075 O O . LYS B 1 31 ? -1.969 10.539 -8.188 1 97.69 31 LYS B O 1
ATOM 1080 N N . ILE B 1 32 ? -1.854 11.461 -6.125 1 98 32 ILE B N 1
ATOM 1081 C CA . ILE B 1 32 ? -2.58 10.367 -5.484 1 98 32 ILE B CA 1
ATOM 1082 C C . ILE B 1 32 ? -3.994 10.281 -6.059 1 98 32 ILE B C 1
ATOM 1084 O O . ILE B 1 32 ? -4.469 9.195 -6.395 1 98 32 ILE B O 1
ATOM 1088 N N . MET B 1 33 ? -4.625 11.375 -6.184 1 97.31 33 MET B N 1
ATOM 1089 C CA . MET B 1 33 ? -6.016 11.391 -6.629 1 97.31 33 MET B CA 1
ATOM 1090 C C . MET B 1 33 ? -6.121 10.961 -8.086 1 97.31 33 MET B C 1
ATOM 1092 O O . MET B 1 33 ? -7.102 10.32 -8.484 1 97.31 33 MET B O 1
ATOM 1096 N N . LYS B 1 34 ? -5.113 11.344 -8.844 1 97.12 34 LYS B N 1
ATOM 1097 C CA . LYS B 1 34 ? -5.082 10.859 -10.219 1 97.12 34 LYS B CA 1
ATOM 1098 C C . LYS B 1 34 ? -5.082 9.328 -10.266 1 97.12 34 LYS B C 1
ATOM 1100 O O . LYS B 1 34 ? -5.848 8.727 -11.023 1 97.12 34 LYS B O 1
ATOM 1105 N N . LEU B 1 35 ? -4.254 8.766 -9.477 1 95.75 35 LEU B N 1
ATOM 1106 C CA . LEU B 1 35 ? -4.18 7.309 -9.414 1 95.75 35 LEU B CA 1
ATOM 1107 C C . LEU B 1 35 ? -5.477 6.723 -8.867 1 95.75 35 LEU B C 1
ATOM 1109 O O . LEU B 1 35 ? -5.965 5.707 -9.367 1 95.75 35 LEU B O 1
ATOM 1113 N N . VAL B 1 36 ? -6.031 7.344 -7.844 1 96 36 VAL B N 1
ATOM 1114 C CA . VAL B 1 36 ? -7.285 6.906 -7.238 1 96 36 VAL B CA 1
ATOM 1115 C C . VAL B 1 36 ? -8.398 6.926 -8.281 1 96 36 VAL B C 1
ATOM 1117 O O . VAL B 1 36 ? -9.195 5.988 -8.367 1 96 36 VAL B O 1
ATOM 1120 N N . ASN B 1 37 ? -8.453 7.953 -9.016 1 95.94 37 ASN B N 1
ATOM 1121 C CA . ASN B 1 37 ? -9.469 8.078 -10.055 1 95.94 37 ASN B CA 1
ATOM 1122 C C . ASN B 1 37 ? -9.312 7.008 -11.125 1 95.94 37 ASN B C 1
ATOM 1124 O O . ASN B 1 37 ? -10.297 6.492 -11.648 1 95.94 37 ASN B O 1
ATOM 1128 N N . GLN B 1 38 ? -8.094 6.691 -11.5 1 94.75 38 GLN B N 1
ATOM 1129 C CA . GLN B 1 38 ? -7.84 5.617 -12.461 1 94.75 38 GLN B CA 1
ATOM 1130 C C . GLN B 1 38 ? -8.289 4.27 -11.906 1 94.75 38 GLN B C 1
ATOM 1132 O O . GLN B 1 38 ? -8.859 3.455 -12.633 1 94.75 38 GLN B O 1
ATOM 1137 N N . LEU B 1 39 ? -8.039 4.082 -10.648 1 92.75 39 LEU B N 1
ATOM 1138 C CA . LEU B 1 39 ? -8.469 2.846 -10.008 1 92.75 39 LEU B CA 1
ATOM 1139 C C . LEU B 1 39 ? -9.992 2.77 -9.938 1 92.75 39 LEU B C 1
ATOM 1141 O O . LEU B 1 39 ? -10.57 1.697 -10.117 1 92.75 39 LEU B O 1
ATOM 1145 N N . ARG B 1 40 ? -10.617 3.875 -9.633 1 92.62 40 ARG B N 1
ATOM 1146 C CA . ARG B 1 40 ? -12.07 3.934 -9.578 1 92.62 40 ARG B CA 1
ATOM 1147 C C . ARG B 1 40 ? -12.688 3.596 -10.93 1 92.62 40 ARG B C 1
ATOM 1149 O O . ARG B 1 40 ? -13.75 2.971 -11 1 92.62 40 ARG B O 1
ATOM 1156 N N . LEU B 1 41 ? -12.062 4.008 -11.977 1 91.06 41 LEU B N 1
ATOM 1157 C CA . LEU B 1 41 ? -12.531 3.699 -13.32 1 91.06 41 LEU B CA 1
ATOM 1158 C C . LEU B 1 41 ? -12.523 2.193 -13.57 1 91.06 41 LEU B C 1
ATOM 1160 O O . LEU B 1 41 ? -13.312 1.688 -14.375 1 91.06 41 LEU B O 1
ATOM 1164 N N . LEU B 1 42 ? -11.641 1.498 -12.859 1 85.44 42 LEU B N 1
ATOM 1165 C CA . LEU B 1 42 ? -11.555 0.045 -12.953 1 85.44 42 LEU B CA 1
ATOM 1166 C C . LEU B 1 42 ? -12.477 -0.619 -11.93 1 85.44 42 LEU B C 1
ATOM 1168 O O . LEU B 1 42 ? -12.305 -1.797 -11.609 1 85.44 42 LEU B O 1
ATOM 1172 N N . GLU B 1 43 ? -13.336 0.175 -11.383 1 81.81 43 GLU B N 1
ATOM 1173 C CA . GLU B 1 43 ? -14.391 -0.285 -10.484 1 81.81 43 GLU B CA 1
ATOM 1174 C C . GLU B 1 43 ? -13.82 -0.67 -9.117 1 81.81 43 GLU B C 1
ATOM 1176 O O . GLU B 1 43 ? -14.336 -1.574 -8.461 1 81.81 43 GLU B O 1
ATOM 1181 N N . GLU B 1 44 ? -12.719 -0.167 -8.852 1 83.44 44 GLU B N 1
ATOM 1182 C CA . GLU B 1 44 ? -12.18 -0.277 -7.496 1 83.44 44 GLU B CA 1
ATOM 1183 C C . GLU B 1 44 ? -12.508 0.963 -6.672 1 83.44 44 GLU B C 1
ATOM 1185 O O . GLU B 1 44 ? -12.164 2.082 -7.055 1 83.44 44 GLU B O 1
ATOM 1190 N N . ASP B 1 45 ? -13.297 0.688 -5.637 1 84.06 45 ASP B N 1
ATOM 1191 C CA . ASP B 1 45 ? -13.641 1.828 -4.793 1 84.06 45 ASP B CA 1
ATOM 1192 C C . ASP B 1 45 ? -12.734 1.898 -3.566 1 84.06 45 ASP B C 1
ATOM 1194 O O . ASP B 1 45 ? -12.711 0.972 -2.752 1 84.06 45 ASP B O 1
ATOM 1198 N N . LEU B 1 46 ? -11.922 2.918 -3.531 1 90.31 46 LEU B N 1
ATOM 1199 C CA . LEU B 1 46 ? -11.078 3.201 -2.375 1 90.31 46 LEU B CA 1
ATOM 1200 C C . LEU B 1 46 ? -11.805 4.098 -1.38 1 90.31 46 LEU B C 1
ATOM 1202 O O . LEU B 1 46 ? -12.336 5.145 -1.756 1 90.31 46 LEU B O 1
ATOM 1206 N N . SER B 1 47 ? -11.938 3.648 -0.189 1 90.62 47 SER B N 1
ATOM 1207 C CA . SER B 1 47 ? -12.57 4.461 0.844 1 90.62 47 SER B CA 1
ATOM 1208 C C . SER B 1 47 ? -11.75 5.703 1.152 1 90.62 47 SER B C 1
ATOM 1210 O O . SER B 1 47 ? -10.547 5.746 0.877 1 90.62 47 SER B O 1
ATOM 1212 N N . GLU B 1 48 ? -12.438 6.742 1.724 1 92 48 GLU B N 1
ATOM 1213 C CA . GLU B 1 48 ? -11.742 7.934 2.193 1 92 48 GLU B CA 1
ATOM 1214 C C . GLU B 1 48 ? -10.648 7.578 3.189 1 92 48 GLU B C 1
ATOM 1216 O O . GLU B 1 48 ? -9.547 8.133 3.135 1 92 48 GLU B O 1
ATOM 1221 N N . ARG B 1 49 ? -10.891 6.625 3.99 1 90.19 49 ARG B N 1
ATOM 1222 C CA . ARG B 1 49 ? -9.945 6.191 5.012 1 90.19 49 ARG B CA 1
ATOM 1223 C C . ARG B 1 49 ? -8.688 5.605 4.375 1 90.19 49 ARG B C 1
ATOM 1225 O O . ARG B 1 49 ? -7.57 5.883 4.82 1 90.19 49 ARG B O 1
ATOM 1232 N N . ARG B 1 50 ? -8.867 4.816 3.373 1 90.81 50 ARG B N 1
ATOM 1233 C CA . ARG B 1 50 ? -7.746 4.199 2.676 1 90.81 50 ARG B CA 1
ATOM 1234 C C . ARG B 1 50 ? -6.867 5.258 2.012 1 90.81 50 ARG B C 1
ATOM 1236 O O . ARG B 1 50 ? -5.641 5.16 2.041 1 90.81 50 ARG B O 1
ATOM 1243 N N . ILE B 1 51 ? -7.508 6.219 1.43 1 95.38 51 ILE B N 1
ATOM 1244 C CA . ILE B 1 51 ? -6.777 7.285 0.754 1 95.38 51 ILE B CA 1
ATOM 1245 C C . ILE B 1 51 ? -6.008 8.109 1.78 1 95.38 51 ILE B C 1
ATOM 1247 O O . ILE B 1 51 ? -4.824 8.406 1.593 1 95.38 51 ILE B O 1
ATOM 1251 N N . VAL B 1 52 ? -6.629 8.477 2.891 1 95.31 52 VAL B N 1
ATOM 1252 C CA . VAL B 1 52 ? -6.02 9.25 3.965 1 95.31 52 VAL B CA 1
ATOM 1253 C C . VAL B 1 52 ? -4.824 8.492 4.535 1 95.31 52 VAL B C 1
ATOM 1255 O O . VAL B 1 52 ? -3.742 9.062 4.699 1 95.31 52 VAL B O 1
ATOM 1258 N N . ASN B 1 53 ? -5.004 7.215 4.75 1 93.12 53 ASN B N 1
ATOM 1259 C CA . ASN B 1 53 ? -3.912 6.395 5.262 1 93.12 53 ASN B CA 1
ATOM 1260 C C . ASN B 1 53 ? -2.73 6.371 4.293 1 93.12 53 ASN B C 1
ATOM 1262 O O . ASN B 1 53 ? -1.577 6.461 4.715 1 93.12 53 ASN B O 1
ATOM 1266 N N . LYS B 1 54 ? -3.031 6.254 3.041 1 95.56 54 LYS B N 1
ATOM 1267 C CA . LYS B 1 54 ? -1.983 6.258 2.023 1 95.56 54 LYS B CA 1
ATOM 1268 C C . LYS B 1 54 ? -1.167 7.547 2.08 1 95.56 54 LYS B C 1
ATOM 1270 O O . LYS B 1 54 ? 0.064 7.512 2.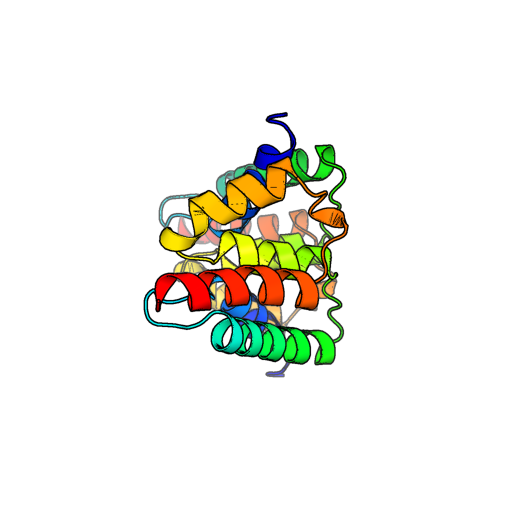018 1 95.56 54 LYS B O 1
ATOM 1275 N N . VAL B 1 55 ? -1.857 8.633 2.172 1 97.12 55 VAL B N 1
ATOM 1276 C CA . VAL B 1 55 ? -1.161 9.914 2.232 1 97.12 55 VAL B CA 1
ATOM 1277 C C . VAL B 1 55 ? -0.296 9.969 3.49 1 97.12 55 VAL B C 1
ATOM 1279 O O . VAL B 1 55 ? 0.897 10.273 3.416 1 97.12 55 VAL B O 1
ATOM 1282 N N . LEU B 1 56 ? -0.809 9.617 4.625 1 95.81 56 LEU B N 1
ATOM 1283 C CA . LEU B 1 56 ? -0.118 9.727 5.902 1 95.81 56 LEU B CA 1
ATOM 1284 C C . LEU B 1 56 ? 1.128 8.844 5.922 1 95.81 56 LEU B C 1
ATOM 1286 O O . LEU B 1 56 ? 2.178 9.258 6.422 1 95.81 56 LEU B O 1
ATOM 1290 N N . VAL B 1 57 ? 1.077 7.723 5.332 1 94.75 57 VAL B N 1
ATOM 1291 C CA . VAL B 1 57 ? 2.182 6.77 5.414 1 94.75 57 VAL B CA 1
ATOM 1292 C C . VAL B 1 57 ? 3.217 7.086 4.34 1 94.75 57 VAL B C 1
ATOM 1294 O O . VAL B 1 57 ? 4.332 6.559 4.367 1 94.75 57 VAL B O 1
ATOM 1297 N N . SER B 1 58 ? 2.85 7.938 3.395 1 96.75 58 SER B N 1
ATOM 1298 C CA . SER B 1 58 ? 3.738 8.203 2.268 1 96.75 58 SER B CA 1
ATOM 1299 C C . SER B 1 58 ? 4.426 9.562 2.412 1 96.75 58 SER B C 1
ATOM 1301 O O . SER B 1 58 ? 5.191 9.969 1.537 1 96.75 58 SER B O 1
ATOM 1303 N N . LEU B 1 59 ? 4.246 10.219 3.484 1 96.38 59 LEU B N 1
ATOM 1304 C CA . LEU B 1 59 ? 4.824 11.539 3.695 1 96.38 59 LEU B CA 1
ATOM 1305 C C . LEU B 1 59 ? 6.242 11.43 4.246 1 96.38 59 LEU B C 1
ATOM 1307 O O . LEU B 1 59 ? 6.547 10.516 5.016 1 96.38 59 LEU B O 1
ATOM 1311 N N . PRO B 1 60 ? 7.082 12.406 3.873 1 95.88 60 PRO B N 1
ATOM 1312 C CA . PRO B 1 60 ? 8.445 12.398 4.41 1 95.88 60 PRO B CA 1
ATOM 1313 C C . PRO B 1 60 ? 8.492 12.773 5.891 1 95.88 60 PRO B C 1
ATOM 1315 O O . PRO B 1 60 ? 7.477 13.156 6.469 1 95.88 60 PRO B O 1
ATOM 1318 N N . LYS B 1 61 ? 9.68 12.703 6.441 1 94.12 61 LYS B N 1
ATOM 1319 C CA . LYS B 1 61 ? 9.93 12.828 7.875 1 94.12 61 LYS B CA 1
ATOM 1320 C C . LYS B 1 61 ? 9.539 14.219 8.375 1 94.12 61 LYS B C 1
ATOM 1322 O O . LYS B 1 61 ? 9.117 14.375 9.531 1 94.12 61 LYS B O 1
ATOM 1327 N N . LYS B 1 62 ? 9.656 15.141 7.516 1 91.5 62 LYS B N 1
ATOM 1328 C CA . LYS B 1 62 ? 9.383 16.516 7.926 1 91.5 62 LYS B CA 1
ATOM 1329 C C . LYS B 1 62 ? 7.941 16.672 8.398 1 91.5 62 LYS B C 1
ATOM 1331 O O . LYS B 1 62 ? 7.613 17.625 9.117 1 91.5 62 LYS B O 1
ATOM 1336 N N . PHE B 1 63 ? 7.086 15.711 8.07 1 93.94 63 PHE B N 1
ATOM 1337 C CA . PHE B 1 63 ? 5.68 15.797 8.445 1 93.94 63 PHE B CA 1
ATOM 1338 C C . PHE B 1 63 ? 5.398 14.953 9.688 1 93.94 63 PHE B C 1
ATOM 1340 O O . PHE B 1 63 ? 4.27 14.922 10.18 1 93.94 63 PHE B O 1
ATOM 1347 N N . GLU B 1 64 ? 6.336 14.32 10.219 1 92.75 64 GLU B N 1
ATOM 1348 C CA . GLU B 1 64 ? 6.148 13.328 11.273 1 92.75 64 GLU B CA 1
ATOM 1349 C C . GLU B 1 64 ? 5.531 13.953 12.523 1 92.75 64 GLU B C 1
ATOM 1351 O O . GLU B 1 64 ? 4.625 13.375 13.125 1 92.75 64 GLU B O 1
ATOM 1356 N N . ALA B 1 65 ? 6.078 15.062 12.953 1 92.25 65 ALA B N 1
ATOM 1357 C CA . ALA B 1 65 ? 5.574 15.734 14.148 1 92.25 65 ALA B CA 1
ATOM 1358 C C . ALA B 1 65 ? 4.105 16.109 13.984 1 92.25 65 ALA B C 1
ATOM 1360 O O . ALA B 1 65 ? 3.301 15.938 14.898 1 92.25 65 ALA B O 1
ATOM 1361 N N . LYS B 1 66 ? 3.781 16.625 12.812 1 93.25 66 LYS B N 1
ATOM 1362 C CA . LYS B 1 66 ? 2.402 17.031 12.539 1 93.25 66 LYS B CA 1
ATOM 1363 C C . LYS B 1 66 ? 1.48 15.82 12.484 1 93.25 66 LYS B C 1
ATOM 1365 O O . LYS B 1 66 ? 0.341 15.875 12.953 1 93.25 66 LYS B O 1
ATOM 1370 N N . ILE B 1 67 ? 1.882 14.75 11.898 1 93.5 67 ILE B N 1
ATOM 1371 C CA . ILE B 1 67 ? 1.117 13.508 11.867 1 93.5 67 ILE B CA 1
ATOM 1372 C C . ILE B 1 67 ? 0.844 13.031 13.297 1 93.5 67 ILE B C 1
ATOM 1374 O O . ILE B 1 67 ? -0.289 12.688 13.633 1 93.5 67 ILE B O 1
ATOM 1378 N N . SER B 1 68 ? 1.84 13.094 14.133 1 90.88 68 SER B N 1
ATOM 1379 C CA . SER B 1 68 ? 1.689 12.695 15.531 1 90.88 68 SER B CA 1
ATOM 1380 C C . SER B 1 68 ? 0.65 13.562 16.234 1 90.88 68 SER B C 1
ATOM 1382 O O . SER B 1 68 ? -0.171 13.047 17 1 90.88 68 SER B O 1
ATOM 1384 N N . SER B 1 69 ? 0.703 14.82 16.031 1 90.38 69 SER B N 1
ATOM 1385 C CA . SER B 1 69 ? -0.249 15.75 16.641 1 90.38 69 SER B CA 1
ATOM 1386 C C . SER B 1 69 ? -1.672 15.461 16.172 1 90.38 69 SER B C 1
ATOM 1388 O O . SER B 1 69 ? -2.617 15.523 16.969 1 90.38 69 SER B O 1
ATOM 1390 N N . LEU B 1 70 ? -1.838 15.164 14.836 1 89.44 70 LEU B N 1
ATOM 1391 C CA . LEU B 1 70 ? -3.141 14.844 14.266 1 89.44 70 LEU B CA 1
ATOM 1392 C C . LEU B 1 70 ? -3.709 13.578 14.898 1 89.44 70 LEU B C 1
ATOM 1394 O O . LEU B 1 70 ? -4.906 13.508 15.195 1 89.44 70 LEU B O 1
ATOM 1398 N N . GLU B 1 71 ? -2.973 12.617 15.102 1 84.69 71 GLU B N 1
ATOM 1399 C CA . GLU B 1 71 ? -3.373 11.359 15.719 1 84.69 71 GLU B CA 1
ATOM 1400 C C . GLU B 1 71 ? -3.879 11.578 17.141 1 84.69 71 GLU B C 1
ATOM 1402 O O . GLU B 1 71 ? -4.805 10.898 17.594 1 84.69 71 GLU B O 1
ATOM 1407 N N . ASP B 1 72 ? -3.256 12.508 17.797 1 84.44 72 ASP B N 1
ATOM 1408 C CA . ASP B 1 72 ? -3.607 12.789 19.188 1 84.44 72 ASP B CA 1
ATOM 1409 C C . ASP B 1 72 ? -4.902 13.594 19.266 1 84.44 72 ASP B C 1
ATOM 1411 O O . ASP B 1 72 ? -5.645 13.477 20.25 1 84.44 72 ASP B O 1
ATOM 1415 N N . SER B 1 73 ? -5.18 14.367 18.297 1 79 73 SER B N 1
ATOM 1416 C CA . SER B 1 73 ? -6.242 15.359 18.406 1 79 73 SER B CA 1
ATOM 1417 C C . SER B 1 73 ? -7.512 14.891 17.703 1 79 73 SER B C 1
ATOM 1419 O O . SER B 1 73 ? -8.617 15.312 18.047 1 79 73 SER B O 1
ATOM 1421 N N . LYS B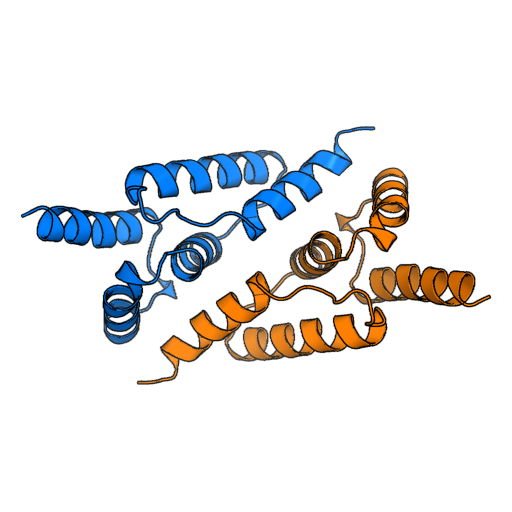 1 74 ? -7.285 14.242 16.609 1 74.44 74 LYS B N 1
ATOM 1422 C CA . LYS B 1 74 ? -8.438 13.914 15.773 1 74.44 74 LYS B CA 1
ATOM 1423 C C . LYS B 1 74 ? -8.516 12.406 15.523 1 74.44 74 LYS B C 1
ATOM 1425 O O . LYS B 1 74 ? -7.508 11.711 15.578 1 74.44 74 LYS B O 1
ATOM 1430 N N . ASP B 1 75 ? -9.734 12.086 15.445 1 79.88 75 ASP B N 1
ATOM 1431 C CA . ASP B 1 75 ? -9.984 10.742 14.914 1 79.88 75 ASP B CA 1
ATOM 1432 C C . ASP B 1 75 ? -9.688 10.68 13.422 1 79.88 75 ASP B C 1
ATOM 1434 O O . ASP B 1 75 ? -10.445 11.195 12.609 1 79.88 75 ASP B O 1
ATOM 1438 N N . LEU B 1 76 ? -8.648 10.125 13.039 1 82.94 76 LEU B N 1
ATOM 1439 C CA . LEU B 1 76 ? -8.188 10.039 11.656 1 82.94 76 LEU B CA 1
ATOM 1440 C C . LEU B 1 76 ? -9.242 9.367 10.781 1 82.94 76 LEU B C 1
ATOM 1442 O O . LEU B 1 76 ? -9.242 9.539 9.562 1 82.94 76 LEU B O 1
ATOM 1446 N N . SER B 1 77 ? -10.078 8.594 11.445 1 80.25 77 SER B N 1
ATOM 1447 C CA . SER B 1 77 ? -11.062 7.84 10.688 1 80.25 77 SER B CA 1
ATOM 1448 C C . SER B 1 77 ? -12.125 8.758 10.094 1 80.25 77 SER B C 1
ATOM 1450 O O . SER B 1 77 ? -12.844 8.367 9.172 1 80.25 77 SER B O 1
ATOM 1452 N N . GLN B 1 78 ? -12.164 9.938 10.547 1 86.19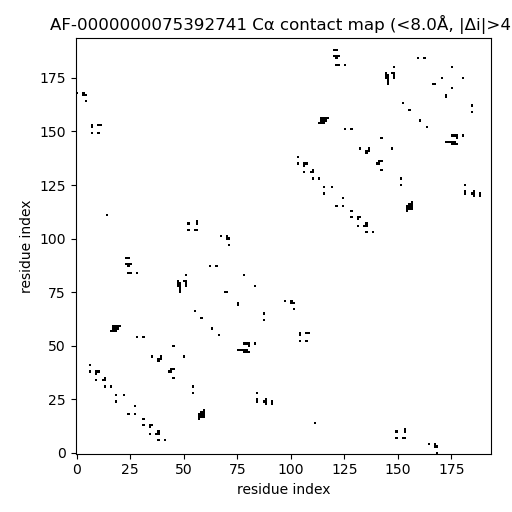 78 GLN B N 1
ATOM 1453 C CA . GLN B 1 78 ? -13.195 10.859 10.094 1 86.19 78 GLN B CA 1
ATOM 1454 C C . GLN B 1 78 ? -12.609 11.945 9.188 1 86.19 78 GLN B C 1
ATOM 1456 O O . GLN B 1 78 ? -13.352 12.766 8.641 1 86.19 78 GLN B O 1
ATOM 1461 N N . LEU B 1 79 ? -11.359 11.867 8.984 1 90.94 79 LEU B N 1
ATOM 1462 C CA . LEU B 1 79 ? -10.68 12.883 8.188 1 90.94 79 LEU B CA 1
ATOM 1463 C C . LEU B 1 79 ? -10.859 12.609 6.699 1 90.94 79 LEU B C 1
ATOM 1465 O O . LEU B 1 79 ? -10.781 11.461 6.262 1 90.94 79 LEU B O 1
ATOM 1469 N N . THR B 1 80 ? -11.188 13.688 5.988 1 94.62 80 THR B N 1
ATOM 1470 C CA . THR B 1 80 ? -11.227 13.578 4.531 1 94.62 80 THR B CA 1
ATOM 1471 C C . THR B 1 80 ? -9.883 13.969 3.928 1 94.62 80 THR B C 1
ATOM 1473 O O . THR B 1 80 ? -9.07 14.625 4.578 1 94.62 80 THR B O 1
ATOM 1476 N N . ILE B 1 81 ? -9.695 13.57 2.721 1 96.31 81 ILE B N 1
ATOM 1477 C CA . ILE B 1 81 ? -8.461 13.906 2.021 1 96.31 81 ILE B CA 1
ATOM 1478 C C . ILE B 1 81 ? -8.344 15.422 1.883 1 96.31 81 ILE B C 1
ATOM 1480 O O . ILE B 1 81 ? -7.25 15.984 2.004 1 96.31 81 ILE B O 1
ATOM 1484 N N . ILE B 1 82 ? -9.453 16.078 1.646 1 96.5 82 ILE B N 1
ATOM 1485 C CA . ILE B 1 82 ? -9.453 17.531 1.492 1 96.5 82 ILE B CA 1
ATOM 1486 C C . ILE B 1 82 ? -9.016 18.188 2.801 1 96.5 82 ILE B C 1
ATOM 1488 O O . ILE B 1 82 ? -8.148 19.062 2.803 1 96.5 82 ILE B O 1
ATOM 1492 N N . GLU B 1 83 ? -9.562 17.75 3.934 1 95.56 83 GLU B N 1
ATOM 1493 C CA . GLU B 1 83 ? -9.195 18.281 5.242 1 95.56 83 GLU B CA 1
ATOM 1494 C C . GLU B 1 83 ? -7.719 18.031 5.547 1 95.56 83 GLU B C 1
ATOM 1496 O O . GLU B 1 83 ? -7.031 18.906 6.078 1 95.56 83 GLU B O 1
ATOM 1501 N N . LEU B 1 84 ? -7.266 16.828 5.211 1 96.69 84 LEU B N 1
ATOM 1502 C CA . LEU B 1 84 ? -5.883 16.453 5.469 1 96.69 84 LEU B CA 1
ATOM 1503 C C . LEU B 1 84 ? -4.918 17.328 4.68 1 96.69 84 LEU B C 1
ATOM 1505 O O . LEU B 1 84 ? -3.957 17.859 5.242 1 96.69 84 LEU B O 1
ATOM 1509 N N . VAL B 1 85 ? -5.16 17.484 3.438 1 96.75 85 VAL B N 1
ATOM 1510 C CA . VAL B 1 85 ? -4.316 18.297 2.559 1 96.75 85 VAL B CA 1
ATOM 1511 C C . VAL B 1 85 ? -4.277 19.734 3.061 1 96.75 85 VAL B C 1
ATOM 1513 O O . VAL B 1 85 ? -3.209 20.344 3.123 1 96.75 85 VAL B O 1
ATOM 1516 N N . ASN B 1 86 ? -5.414 20.234 3.432 1 96.25 86 ASN B N 1
ATOM 1517 C CA . ASN B 1 86 ? -5.473 21.594 3.953 1 96.25 86 ASN B CA 1
ATOM 1518 C C . ASN B 1 86 ? -4.637 21.75 5.223 1 96.25 86 ASN B C 1
ATOM 1520 O O . ASN B 1 86 ? -3.977 22.766 5.418 1 96.25 86 ASN B O 1
ATOM 1524 N N . THR B 1 87 ? -4.695 20.766 6.027 1 94.88 87 THR B N 1
ATOM 1525 C CA . THR B 1 87 ? -3.932 20.781 7.273 1 94.88 87 THR B CA 1
ATOM 1526 C C . THR B 1 87 ? -2.436 20.859 6.988 1 94.88 87 THR B C 1
ATOM 1528 O O . THR B 1 87 ? -1.742 21.719 7.559 1 94.88 87 THR B O 1
ATOM 1531 N N . PHE B 1 88 ? -1.928 20.031 6.055 1 96.06 88 PHE B N 1
ATOM 1532 C CA . PHE B 1 88 ? -0.499 20 5.77 1 96.06 88 PHE B CA 1
ATOM 1533 C C . PHE B 1 88 ? -0.077 21.203 4.934 1 96.06 88 PHE B C 1
ATOM 1535 O O . PHE B 1 88 ? 1.047 21.688 5.062 1 96.06 88 PHE B O 1
ATOM 1542 N N . GLN B 1 89 ? -1.004 21.688 4.113 1 95.44 89 GLN B N 1
ATOM 1543 C CA . GLN B 1 89 ? -0.717 22.891 3.332 1 95.44 89 GLN B CA 1
ATOM 1544 C C . GLN B 1 89 ? -0.492 24.094 4.238 1 95.44 89 GLN B C 1
ATOM 1546 O O . GLN B 1 89 ? 0.394 24.922 3.986 1 95.44 89 GLN B O 1
ATOM 1551 N N . ALA B 1 90 ? -1.354 24.25 5.227 1 93.38 90 ALA B N 1
ATOM 1552 C CA . ALA B 1 90 ? -1.191 25.328 6.203 1 93.38 90 ALA B CA 1
ATOM 1553 C C . ALA B 1 90 ? 0.176 25.25 6.879 1 93.38 90 ALA B C 1
ATOM 1555 O O . ALA B 1 90 ? 0.827 26.281 7.09 1 93.38 90 ALA B O 1
ATOM 1556 N N . GLN B 1 91 ? 0.599 24.062 7.184 1 90.81 91 GLN B N 1
ATOM 1557 C CA . GLN B 1 91 ? 1.905 23.859 7.801 1 90.81 91 GLN B CA 1
ATOM 1558 C C . GLN B 1 91 ? 3.031 24.234 6.844 1 90.81 91 GLN B C 1
ATOM 1560 O O . GLN B 1 91 ? 4.027 24.828 7.25 1 90.81 91 GLN B O 1
ATOM 1565 N N . GLU B 1 92 ? 2.953 23.844 5.594 1 91.44 92 GLU B N 1
ATOM 1566 C CA . GLU B 1 92 ? 3.945 24.156 4.57 1 91.44 92 GLU B CA 1
ATOM 1567 C C . GLU B 1 92 ? 4.098 25.672 4.387 1 91.44 92 GLU B C 1
ATOM 1569 O O . GLU B 1 92 ? 5.199 26.156 4.133 1 91.44 92 GLU B O 1
ATOM 1574 N N . GLN B 1 93 ? 3.027 26.328 4.441 1 88.69 93 GLN B N 1
ATOM 1575 C CA . GLN B 1 93 ? 3.039 27.781 4.27 1 88.69 93 GLN B CA 1
ATOM 1576 C C . GLN B 1 93 ? 3.688 28.469 5.465 1 88.69 93 GLN B C 1
ATOM 1578 O O . GLN B 1 93 ? 4.277 29.547 5.32 1 88.69 93 GLN B O 1
ATOM 1583 N N . ARG B 1 94 ? 3.568 27.906 6.629 1 84.5 94 ARG B N 1
ATOM 1584 C CA . ARG B 1 94 ? 4.172 28.469 7.828 1 84.5 94 ARG B CA 1
ATOM 1585 C C . ARG B 1 94 ? 5.684 28.297 7.82 1 84.5 94 ARG B C 1
ATOM 1587 O O . ARG B 1 94 ? 6.414 29.125 8.359 1 84.5 94 ARG B O 1
ATOM 1594 N N . HIS B 1 95 ? 6.133 27.109 7.254 1 73 95 HIS B N 1
ATOM 1595 C CA . HIS B 1 95 ? 7.574 26.875 7.219 1 73 95 HIS B CA 1
ATOM 1596 C C . HIS B 1 95 ? 8.25 27.766 6.18 1 73 95 HIS B C 1
ATOM 1598 O O . HIS B 1 95 ? 9.445 28.047 6.281 1 73 95 HIS B O 1
ATOM 1604 N N . PHE B 1 96 ? 7.562 28.203 5.172 1 61.75 96 PHE B N 1
ATOM 1605 C CA . PHE B 1 96 ? 8.125 29.141 4.215 1 61.75 96 PHE B CA 1
ATOM 1606 C C . PHE B 1 96 ? 8.258 30.531 4.832 1 61.75 96 PHE B C 1
ATOM 1608 O O . PHE B 1 96 ? 9.07 31.344 4.387 1 61.75 96 PHE B O 1
ATOM 1615 N N . ILE B 1 97 ? 7.609 30.656 5.93 1 48.75 97 ILE B N 1
ATOM 1616 C CA . ILE B 1 97 ? 7.785 31.984 6.5 1 48.75 97 ILE B CA 1
ATOM 1617 C C . ILE B 1 97 ? 8.93 31.969 7.512 1 48.75 97 ILE B C 1
ATOM 1619 O O . ILE B 1 97 ? 9.023 31.047 8.336 1 48.75 97 ILE B O 1
#